Protein AF-A0A8T5SRW4-F1 (afdb_monomer)

pLDDT: mean 83.55, std 12.04, range [39.19, 94.38]

Structure (mmCIF, N/CA/C/O backbone):
data_AF-A0A8T5SRW4-F1
#
_entry.id   AF-A0A8T5SRW4-F1
#
loop_
_atom_site.group_PDB
_atom_site.id
_atom_site.type_symbol
_atom_site.label_atom_id
_atom_site.label_alt_id
_atom_site.label_comp_id
_atom_site.label_asym_id
_atom_site.label_entity_id
_atom_site.label_seq_id
_atom_site.pdbx_PDB_ins_code
_atom_site.Cartn_x
_atom_site.Cartn_y
_atom_site.Cartn_z
_atom_site.occupancy
_atom_site.B_iso_or_equiv
_atom_site.auth_seq_id
_atom_site.auth_comp_id
_atom_site.auth_asym_id
_atom_site.auth_atom_id
_atom_site.pdbx_PDB_model_num
ATOM 1 N N . MET A 1 1 ? -23.350 10.592 10.879 1.00 77.31 1 MET A N 1
ATOM 2 C CA . MET A 1 1 ? -22.456 9.607 11.517 1.00 77.31 1 MET A CA 1
ATOM 3 C C . MET A 1 1 ? -21.280 10.375 12.091 1.00 77.31 1 MET A C 1
ATOM 5 O O . MET A 1 1 ? -20.859 11.333 11.452 1.00 77.31 1 MET A O 1
ATOM 9 N N . TYR A 1 2 ? -20.829 10.032 13.298 1.00 82.00 2 TYR A N 1
ATOM 10 C CA . TYR A 1 2 ? -19.764 10.749 14.011 1.00 82.00 2 TYR A CA 1
ATOM 11 C C . TYR A 1 2 ? -18.450 9.986 13.915 1.00 82.00 2 TYR A C 1
ATOM 13 O O . TYR A 1 2 ? -18.404 8.808 14.253 1.00 82.00 2 TYR A O 1
ATOM 21 N N . LYS A 1 3 ? -17.375 10.653 13.503 1.00 83.94 3 LYS A N 1
ATOM 22 C CA . LYS A 1 3 ? -16.052 10.034 13.432 1.00 83.94 3 LYS A CA 1
ATOM 23 C C . LYS A 1 3 ? -15.278 10.251 14.730 1.00 83.94 3 LYS A C 1
ATOM 25 O O . LYS A 1 3 ? -15.201 11.380 15.213 1.00 83.94 3 LYS A O 1
ATOM 30 N N . LEU A 1 4 ? -14.704 9.179 15.275 1.00 85.44 4 LEU A N 1
ATOM 31 C CA . LEU A 1 4 ? -13.852 9.243 16.463 1.00 85.44 4 LEU A CA 1
ATOM 32 C C . LEU A 1 4 ? -12.466 9.809 16.124 1.00 85.44 4 LEU A C 1
ATOM 34 O O . LEU A 1 4 ? -1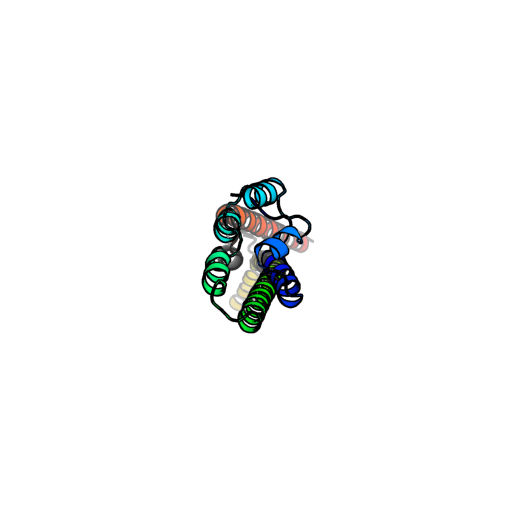1.971 9.673 15.005 1.00 85.44 4 LEU A O 1
ATOM 38 N N . SER A 1 5 ? -11.835 10.450 17.109 1.00 86.12 5 SER A N 1
ATOM 39 C CA . SER A 1 5 ? -10.465 10.974 17.003 1.00 86.12 5 SER A CA 1
ATOM 40 C C . SER A 1 5 ? -9.389 9.893 17.167 1.00 86.12 5 SER A C 1
ATOM 42 O O . SER A 1 5 ? -8.223 10.131 16.852 1.00 86.12 5 SER A O 1
ATOM 44 N N . PHE A 1 6 ? -9.781 8.712 17.639 1.00 86.88 6 PHE A N 1
ATOM 45 C CA . PHE A 1 6 ? -8.940 7.546 17.883 1.00 86.88 6 PHE A CA 1
ATOM 46 C C . PHE A 1 6 ? -9.470 6.327 17.117 1.00 86.88 6 PHE A C 1
ATOM 48 O O . PHE A 1 6 ? -10.588 6.335 16.606 1.00 86.88 6 PHE A O 1
ATOM 55 N N . SER A 1 7 ? -8.645 5.285 17.016 1.00 90.12 7 SER A N 1
ATOM 56 C CA . SER A 1 7 ? -8.955 4.071 16.258 1.00 90.12 7 SER A CA 1
ATOM 57 C C . SER A 1 7 ? -9.946 3.151 16.974 1.00 90.12 7 SER A C 1
ATOM 59 O O . SER A 1 7 ? -10.028 3.099 18.205 1.00 90.12 7 SER A O 1
ATOM 61 N N . ASP A 1 8 ? -10.623 2.319 16.187 1.00 91.19 8 ASP A N 1
ATOM 62 C CA . ASP A 1 8 ? -11.563 1.307 16.670 1.00 91.19 8 ASP A CA 1
ATOM 63 C C . ASP A 1 8 ? -10.927 0.326 17.678 1.00 91.19 8 ASP A C 1
ATOM 65 O O . ASP A 1 8 ? -11.584 -0.128 18.617 1.00 91.19 8 ASP A O 1
ATOM 69 N N . HIS A 1 9 ? -9.636 -0.001 17.533 1.00 92.69 9 HIS A N 1
ATOM 70 C CA . HIS A 1 9 ? -8.958 -0.887 18.485 1.00 92.69 9 HIS A CA 1
ATOM 71 C C . HIS A 1 9 ? -8.738 -0.230 19.857 1.00 92.69 9 HIS A C 1
ATOM 73 O O . HIS A 1 9 ? -8.814 -0.938 20.867 1.00 92.69 9 HIS A O 1
ATOM 79 N N . ILE A 1 10 ? -8.504 1.092 19.902 1.00 91.94 10 ILE A N 1
ATOM 80 C CA . ILE A 1 10 ? -8.392 1.871 21.146 1.00 91.94 10 ILE A CA 1
ATOM 81 C C . ILE A 1 10 ? -9.759 1.917 21.826 1.00 91.94 10 ILE A C 1
ATOM 83 O O . ILE A 1 10 ? -9.846 1.601 23.009 1.00 91.94 10 ILE A O 1
ATOM 87 N N . LEU A 1 11 ? -10.829 2.184 21.064 1.00 92.62 11 LEU A N 1
ATOM 88 C CA . LEU A 1 11 ? -12.206 2.166 21.571 1.00 92.62 11 LEU A CA 1
ATOM 89 C C . LEU A 1 11 ? -12.511 0.866 22.329 1.00 92.62 11 LEU A C 1
ATOM 91 O O . LEU A 1 11 ? -12.938 0.885 23.481 1.00 92.62 11 LEU A O 1
ATOM 95 N N . LEU A 1 12 ? -12.265 -0.276 21.683 1.00 93.38 12 LEU A N 1
ATOM 96 C CA . LEU A 1 12 ? -12.522 -1.592 22.265 1.00 93.38 12 LEU A CA 1
ATOM 97 C C . LEU A 1 12 ? -11.660 -1.876 23.497 1.00 93.38 12 LEU A C 1
ATOM 99 O O . LEU A 1 12 ? -12.122 -2.534 24.430 1.00 93.38 12 LEU A O 1
ATOM 103 N N . GLN A 1 13 ? -10.408 -1.418 23.492 1.00 93.94 13 GLN A N 1
ATOM 104 C CA . GLN A 1 13 ? -9.475 -1.662 24.584 1.00 93.94 13 GLN A CA 1
ATOM 105 C C . GLN A 1 13 ? -9.815 -0.832 25.826 1.00 93.94 13 GLN A C 1
ATOM 107 O O . GLN A 1 13 ? -9.807 -1.385 26.927 1.00 93.94 13 GLN A O 1
ATOM 112 N N . GLU A 1 14 ? -10.178 0.438 25.644 1.00 93.25 14 GLU A N 1
ATOM 113 C CA . GLU A 1 14 ? -10.646 1.309 26.724 1.00 93.25 14 GLU A CA 1
ATOM 114 C C . GLU A 1 14 ? -11.943 0.768 27.331 1.00 93.25 14 GLU A C 1
ATOM 116 O O . GLU A 1 14 ? -12.012 0.549 28.539 1.00 93.25 14 GLU A O 1
ATOM 121 N N . ILE A 1 15 ? -12.937 0.415 26.506 1.00 92.69 15 ILE A N 1
ATOM 122 C CA . ILE A 1 15 ? -14.191 -0.170 27.010 1.00 92.69 15 ILE A CA 1
ATOM 123 C C . ILE A 1 15 ? -13.917 -1.460 27.793 1.00 92.69 15 ILE A C 1
ATOM 125 O O . ILE A 1 15 ? -14.428 -1.635 28.899 1.00 92.69 15 ILE A O 1
ATOM 129 N N . ALA A 1 16 ? -13.071 -2.351 27.265 1.00 92.31 16 ALA A N 1
ATOM 130 C CA . ALA A 1 16 ? -12.710 -3.585 27.959 1.00 92.31 16 ALA A CA 1
ATOM 131 C C . ALA A 1 16 ? -12.038 -3.320 29.314 1.00 92.31 16 ALA A C 1
ATOM 133 O O . ALA A 1 16 ? -12.322 -4.020 30.284 1.00 92.31 16 ALA A O 1
ATOM 134 N N . GLN A 1 17 ? -11.157 -2.319 29.394 1.00 94.12 17 GLN A N 1
ATOM 135 C CA . GLN A 1 17 ? -10.460 -1.958 30.626 1.00 94.12 17 GLN A CA 1
ATOM 136 C C . GLN A 1 17 ? -11.416 -1.421 31.696 1.00 94.12 17 GLN A C 1
ATOM 138 O O . GLN A 1 17 ? -11.231 -1.711 32.876 1.00 94.12 17 GLN A O 1
ATOM 143 N N . GLN A 1 18 ? -12.428 -0.648 31.313 1.00 93.06 18 GLN A N 1
ATOM 144 C CA . GLN A 1 18 ? -13.386 -0.080 32.265 1.00 93.06 18 GLN A CA 1
ATOM 145 C C . GLN A 1 18 ? -14.392 -1.129 32.744 1.00 93.06 18 GLN A C 1
ATOM 147 O O . GLN A 1 18 ? -14.663 -1.228 33.941 1.00 93.06 18 GLN A O 1
ATOM 152 N N . ILE A 1 19 ? -14.849 -2.005 31.845 1.00 91.19 19 ILE A N 1
ATOM 153 C CA . ILE A 1 19 ? -15.687 -3.152 32.217 1.00 91.19 19 ILE A CA 1
ATOM 154 C C . ILE A 1 19 ? -14.937 -4.095 33.172 1.00 91.19 19 ILE A C 1
ATOM 156 O O . ILE A 1 19 ? -15.512 -4.575 34.147 1.00 91.19 19 ILE A O 1
ATOM 160 N N . GLU A 1 20 ? -13.634 -4.315 32.965 1.00 90.62 20 GLU A N 1
ATOM 161 C CA . GLU A 1 20 ? -12.798 -5.112 33.879 1.00 90.62 20 GLU A CA 1
ATOM 162 C C . GLU A 1 20 ? -12.685 -4.485 35.282 1.00 90.62 20 GLU A C 1
ATOM 164 O O . GLU A 1 20 ? -12.591 -5.210 36.272 1.00 90.62 20 GLU A O 1
ATOM 169 N N . LYS A 1 21 ? -12.766 -3.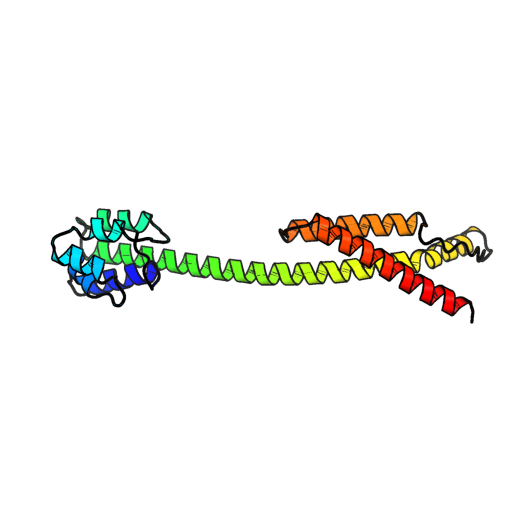151 35.396 1.00 91.19 21 LYS A N 1
ATOM 170 C CA . LYS A 1 21 ? -12.840 -2.437 36.687 1.00 91.19 21 LYS A CA 1
ATOM 171 C C . LYS A 1 21 ? -14.226 -2.503 37.344 1.00 91.19 21 LYS A C 1
ATOM 173 O O . LYS A 1 21 ? -14.393 -1.990 38.449 1.00 91.19 21 LYS A O 1
ATOM 178 N N . GLY A 1 22 ? -15.203 -3.135 36.695 1.00 86.56 22 GLY A N 1
ATOM 179 C CA . GLY A 1 22 ? -16.570 -3.282 37.192 1.00 86.56 22 GLY A CA 1
ATOM 180 C C . GLY A 1 22 ? -17.531 -2.188 36.730 1.00 86.56 22 GLY A C 1
ATOM 181 O O . GLY A 1 22 ? -18.606 -2.047 37.312 1.00 86.56 22 GLY A O 1
ATOM 182 N N . GLU A 1 23 ? -17.170 -1.403 35.713 1.00 88.56 23 GLU A N 1
ATOM 183 C CA . GLU A 1 23 ? -18.095 -0.447 35.106 1.00 88.56 23 GLU A CA 1
ATOM 184 C C . GLU A 1 23 ? -19.060 -1.133 34.128 1.00 88.56 23 GLU A C 1
ATOM 186 O O . GLU A 1 23 ? -18.738 -2.147 33.509 1.00 88.56 23 GLU A O 1
ATOM 191 N N . ASN A 1 24 ? -20.265 -0.576 33.980 1.00 86.62 24 ASN A N 1
ATOM 192 C CA . ASN A 1 24 ? -21.167 -0.967 32.899 1.00 86.62 24 ASN A CA 1
ATOM 193 C C . ASN A 1 24 ? -20.757 -0.278 31.585 1.00 86.62 24 ASN A C 1
ATOM 195 O O . ASN A 1 24 ? -19.897 0.604 31.571 1.00 86.62 24 ASN A O 1
ATOM 199 N N . LEU A 1 25 ? -21.369 -0.689 30.472 1.00 86.38 25 LEU A N 1
ATOM 200 C CA . LEU A 1 25 ? -21.020 -0.181 29.145 1.00 86.38 25 LEU A CA 1
ATOM 201 C C . LEU A 1 25 ? -21.217 1.339 29.036 1.00 86.38 25 LEU A C 1
ATOM 203 O O . LEU A 1 25 ? -20.373 2.010 28.447 1.00 86.38 25 LEU A O 1
ATOM 207 N N . GLU A 1 26 ? -22.278 1.894 29.630 1.00 87.88 26 GLU A N 1
ATOM 208 C CA . GLU A 1 26 ? -22.515 3.338 29.599 1.00 87.88 26 GLU A CA 1
ATOM 209 C C . GLU A 1 26 ? -21.394 4.102 30.312 1.00 87.88 26 GLU A C 1
ATOM 211 O O . GLU A 1 26 ? -20.829 5.037 29.741 1.00 87.88 26 GLU A O 1
ATOM 216 N N . ARG A 1 27 ? -21.024 3.700 31.539 1.00 87.56 27 ARG A N 1
ATOM 217 C CA . ARG A 1 27 ? -19.917 4.344 32.271 1.00 87.56 27 ARG A CA 1
ATOM 218 C C . ARG A 1 27 ? -18.590 4.178 31.551 1.00 87.56 27 ARG A C 1
ATOM 220 O O . ARG A 1 27 ? -17.842 5.149 31.457 1.00 87.56 27 ARG A O 1
ATOM 227 N N . ALA A 1 28 ? -18.354 2.991 30.996 1.00 90.38 28 ALA A N 1
ATOM 228 C CA . ALA A 1 28 ? -17.161 2.718 30.223 1.00 90.38 28 ALA A CA 1
ATOM 229 C C . ALA A 1 28 ? -17.037 3.725 29.076 1.00 90.38 28 ALA A C 1
ATOM 231 O O . ALA A 1 28 ? -16.003 4.371 28.978 1.00 90.38 28 ALA A O 1
ATOM 232 N N . ILE A 1 29 ? -18.100 3.950 28.292 1.00 89.81 29 ILE A N 1
ATOM 233 C CA . ILE A 1 29 ? -18.116 4.943 27.203 1.00 89.81 29 ILE A CA 1
ATOM 234 C C . ILE A 1 29 ? -17.919 6.374 27.731 1.00 89.81 29 ILE A C 1
ATOM 236 O O . ILE A 1 29 ? -17.131 7.121 27.155 1.00 89.81 29 ILE A O 1
ATOM 240 N N . PHE A 1 30 ? -18.571 6.757 28.839 1.00 89.06 30 PHE A N 1
ATOM 241 C CA . PHE A 1 30 ? -18.388 8.085 29.454 1.00 89.06 30 PHE A CA 1
ATOM 242 C C . PHE A 1 30 ? -16.948 8.375 29.878 1.00 89.06 30 PHE A C 1
ATOM 244 O O . PHE A 1 30 ? -16.542 9.534 29.903 1.00 89.06 30 PHE A O 1
ATOM 251 N N . SER A 1 31 ? -16.198 7.343 30.254 1.00 87.62 31 SER A N 1
ATOM 252 C CA . SER A 1 31 ? -14.827 7.489 30.744 1.00 87.62 31 SER A CA 1
ATOM 253 C C . SER A 1 31 ? -13.775 7.598 29.632 1.00 87.62 31 SER A C 1
ATOM 255 O O . SER A 1 31 ? -12.603 7.821 29.932 1.00 87.62 31 SER A O 1
ATOM 257 N N . ILE A 1 32 ? -14.169 7.445 28.362 1.00 89.94 32 ILE A N 1
ATOM 258 C CA . ILE A 1 32 ? -13.247 7.481 27.222 1.00 89.94 32 ILE A CA 1
ATOM 259 C C . ILE A 1 32 ? -12.957 8.927 26.839 1.00 89.94 32 ILE A C 1
ATOM 261 O O . ILE A 1 32 ? -13.831 9.666 26.378 1.00 89.94 32 ILE A O 1
ATOM 265 N N . GLU A 1 33 ? -11.695 9.321 26.971 1.00 85.31 33 GLU A N 1
ATOM 266 C CA . GLU A 1 33 ? -11.232 10.622 26.507 1.00 85.31 33 GLU A CA 1
ATOM 267 C C . GLU A 1 33 ? -11.362 10.737 24.978 1.00 85.31 33 GLU A C 1
ATOM 269 O O . GLU A 1 33 ? -10.946 9.860 24.223 1.00 85.31 33 GLU A O 1
ATOM 274 N N . GLY A 1 34 ? -11.943 11.843 24.506 1.00 82.12 34 GLY A N 1
ATOM 275 C CA . GLY A 1 34 ? -12.133 12.101 23.075 1.00 82.12 34 GLY A CA 1
ATOM 276 C C . GLY A 1 34 ? -13.414 11.518 22.473 1.00 82.12 34 GLY A C 1
ATOM 277 O O . GLY A 1 34 ? -13.601 11.627 21.258 1.00 82.12 34 GLY A O 1
ATOM 278 N N . PHE A 1 35 ? -14.305 10.931 23.282 1.00 88.69 35 PHE A N 1
ATOM 279 C CA . PHE A 1 35 ? -15.648 10.573 22.823 1.00 88.69 35 PHE A CA 1
ATOM 280 C C . PHE A 1 35 ? -16.486 11.846 22.560 1.00 88.69 35 PHE A C 1
ATOM 282 O O . PHE A 1 35 ? -16.409 12.788 23.352 1.00 88.69 35 PHE A O 1
ATOM 289 N N . PRO A 1 36 ? -17.276 11.930 21.469 1.00 89.88 36 PRO A N 1
ATOM 290 C CA . PRO A 1 36 ? -18.011 13.148 21.129 1.00 89.88 36 PRO A CA 1
ATOM 291 C C . PRO A 1 36 ? -18.995 13.574 22.226 1.00 89.88 36 PRO A C 1
ATOM 293 O O . PRO A 1 36 ? -19.893 12.810 22.582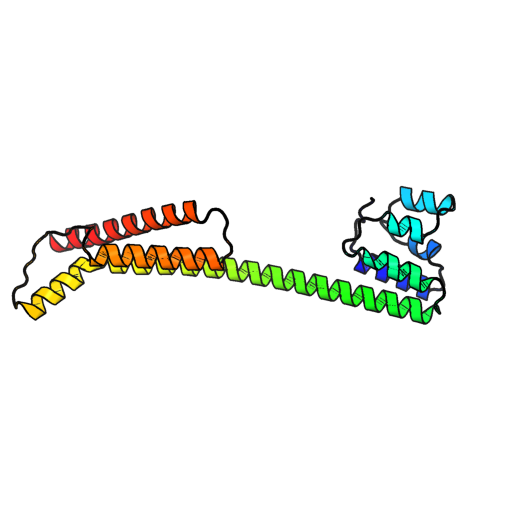 1.00 89.88 36 PRO A O 1
ATOM 296 N N . GLU A 1 37 ? -18.875 14.815 22.709 1.00 88.81 37 GLU A N 1
ATOM 297 C CA . GLU A 1 37 ? -19.727 15.357 23.783 1.00 88.81 37 GLU A CA 1
ATOM 298 C C . GLU A 1 37 ? -21.222 15.258 23.452 1.00 88.81 37 GLU A C 1
ATOM 300 O O . GLU A 1 37 ? -22.031 14.924 24.312 1.00 88.81 37 GLU A O 1
ATOM 305 N N . GLU A 1 38 ? -21.595 15.476 22.188 1.00 89.06 38 GLU A N 1
ATOM 306 C CA . GLU A 1 38 ? -22.982 15.369 21.727 1.00 89.06 38 GLU A CA 1
ATOM 307 C C . GLU A 1 38 ? -23.550 13.951 21.897 1.00 89.06 38 GLU A C 1
ATOM 309 O O . GLU A 1 38 ? -24.706 13.783 22.283 1.00 89.06 38 GLU A O 1
ATOM 314 N N . LEU A 1 39 ? -22.733 12.919 21.671 1.00 89.81 39 LEU A N 1
ATOM 315 C CA . LEU A 1 39 ? -23.144 11.531 21.876 1.00 89.81 39 LEU A CA 1
ATOM 316 C C . LEU A 1 39 ? -23.221 11.180 23.362 1.00 89.81 39 LEU A C 1
ATOM 318 O O . LEU A 1 39 ? -24.160 10.509 23.781 1.00 89.81 39 LEU A O 1
ATOM 322 N N . LEU A 1 40 ? -22.289 11.687 24.172 1.00 90.25 40 LEU A N 1
ATOM 323 C CA . LEU A 1 40 ? -22.356 11.538 25.626 1.00 90.25 40 LEU A CA 1
ATOM 324 C C . LEU A 1 40 ? -23.638 12.168 26.189 1.00 90.25 40 LEU A C 1
ATOM 326 O O . LEU A 1 40 ? -24.314 11.544 27.004 1.00 90.25 40 LEU A O 1
ATOM 330 N N . LEU A 1 41 ? -24.017 13.360 25.716 1.0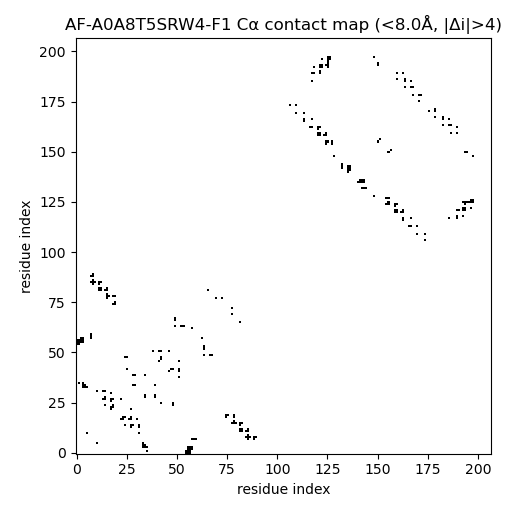0 91.25 41 LEU A N 1
ATOM 331 C CA . LEU A 1 41 ? -25.263 14.033 26.098 1.00 91.25 41 LEU A CA 1
ATOM 332 C C . LEU A 1 41 ? -26.500 13.206 25.732 1.00 91.25 41 LEU A C 1
ATOM 334 O O . LEU A 1 41 ? -27.400 13.063 26.555 1.00 91.25 41 LEU A O 1
ATOM 338 N N . ARG A 1 42 ? -26.543 12.610 24.535 1.00 90.88 42 ARG A N 1
ATOM 339 C CA . ARG A 1 42 ? -27.638 11.708 24.133 1.00 90.88 42 ARG A CA 1
ATOM 340 C C . ARG A 1 42 ? -27.762 10.502 25.069 1.00 90.88 42 ARG A C 1
ATOM 342 O O . ARG A 1 42 ? -28.873 10.153 25.460 1.00 90.88 42 ARG A O 1
ATOM 349 N N . MET A 1 43 ? -26.635 9.950 25.521 1.00 90.00 43 MET A N 1
ATOM 350 C CA . MET A 1 43 ? -26.615 8.869 26.514 1.00 90.00 43 MET A CA 1
ATOM 351 C C . MET A 1 43 ? -27.166 9.330 27.870 1.00 90.00 43 MET A C 1
ATOM 353 O O . MET A 1 43 ? -27.924 8.606 28.508 1.00 90.00 43 MET A O 1
ATOM 357 N N . GLN A 1 44 ? -26.848 10.560 28.301 1.00 88.69 44 GLN A N 1
ATOM 358 C CA . GLN A 1 44 ? -27.412 11.149 29.529 1.00 88.69 44 GLN A CA 1
ATOM 359 C C . GLN A 1 44 ? -28.925 11.372 29.435 1.00 88.69 44 GLN A C 1
ATOM 361 O O . GLN A 1 44 ? -29.620 11.296 30.447 1.00 88.69 44 GLN A O 1
ATOM 366 N N . LEU A 1 45 ? -29.434 11.644 28.231 1.00 91.25 45 LEU A N 1
ATOM 367 C CA . LEU A 1 45 ? -30.862 11.812 27.957 1.00 91.25 45 LEU A CA 1
ATOM 368 C C . LEU A 1 45 ? -31.623 10.477 27.856 1.00 91.25 45 LEU A C 1
ATOM 370 O O . LEU A 1 45 ? -32.843 10.496 27.701 1.00 91.25 45 LEU A O 1
ATOM 374 N N . GLY A 1 46 ? -30.932 9.341 27.996 1.00 87.31 46 GLY A N 1
ATOM 375 C CA . GLY A 1 46 ? -31.532 8.009 28.072 1.00 87.31 46 GLY A CA 1
ATOM 376 C C . GLY A 1 46 ? -31.510 7.213 26.769 1.00 87.31 46 GLY A C 1
ATOM 377 O O . GLY A 1 46 ? -32.188 6.193 26.691 1.00 87.31 46 GLY A O 1
ATOM 378 N N . GLU A 1 47 ? -30.760 7.654 25.756 1.00 88.69 47 GLU A N 1
ATOM 379 C CA . GLU A 1 47 ? -30.528 6.845 24.556 1.00 88.69 47 GLU A CA 1
ATOM 380 C C . GLU A 1 47 ? -29.625 5.640 24.872 1.00 88.69 47 GLU A C 1
ATOM 382 O O . GLU A 1 47 ? -28.665 5.756 25.641 1.00 88.69 47 GLU A O 1
ATOM 387 N N . GLU A 1 48 ? -29.924 4.477 24.286 1.00 87.00 48 GLU A N 1
ATOM 388 C CA . GLU A 1 48 ? -29.182 3.246 24.565 1.00 87.00 48 GLU A CA 1
ATOM 389 C C . GLU A 1 48 ? -27.742 3.310 24.026 1.00 87.00 48 GLU A C 1
ATOM 391 O O . GLU A 1 48 ? -27.482 3.768 22.911 1.00 87.00 48 GLU A O 1
ATOM 396 N N . ALA A 1 49 ? -26.782 2.764 24.783 1.00 86.50 49 ALA A N 1
ATOM 397 C CA . ALA A 1 49 ? -25.369 2.752 24.390 1.00 86.50 49 ALA A CA 1
ATOM 398 C C . ALA A 1 49 ? -25.127 2.103 23.014 1.00 86.50 49 ALA A C 1
ATOM 400 O O . ALA A 1 49 ? -24.262 2.544 22.260 1.00 86.50 49 ALA A O 1
ATOM 401 N N . ILE A 1 50 ? -25.899 1.068 22.663 1.00 86.81 50 ILE A N 1
ATOM 402 C CA . ILE A 1 50 ? -25.788 0.383 21.368 1.00 86.81 50 ILE A CA 1
ATOM 403 C C . ILE A 1 50 ? -26.232 1.304 20.222 1.00 86.81 50 ILE A C 1
ATOM 405 O O . ILE A 1 50 ? -25.561 1.351 19.189 1.00 86.81 50 ILE A O 1
ATOM 409 N N . GLU A 1 51 ? -27.312 2.070 20.403 1.00 87.56 51 GLU A N 1
ATOM 410 C CA . GLU A 1 51 ? -27.784 3.045 19.412 1.00 87.56 51 GLU A CA 1
ATOM 411 C C . GLU A 1 51 ? -26.741 4.148 19.200 1.00 87.56 51 GLU A C 1
ATOM 413 O O . GLU A 1 51 ? -26.400 4.481 18.060 1.00 87.56 51 GLU A O 1
ATOM 418 N N . ILE A 1 52 ? -26.117 4.617 20.281 1.00 89.06 52 ILE A N 1
ATOM 419 C CA . ILE A 1 52 ? -25.029 5.597 20.216 1.00 89.06 52 ILE A CA 1
ATOM 420 C C . ILE A 1 52 ? -23.828 5.048 19.453 1.00 89.06 52 ILE A C 1
ATOM 422 O O . ILE A 1 52 ? -23.337 5.705 18.531 1.00 89.06 52 ILE A O 1
ATOM 426 N N . LEU A 1 53 ? -23.382 3.832 19.774 1.00 87.31 53 LEU A N 1
ATOM 427 C CA . LEU A 1 53 ? -22.272 3.179 19.079 1.00 87.31 53 LEU A CA 1
ATOM 428 C C . LEU A 1 53 ? -22.586 2.941 17.594 1.00 87.31 53 LEU A C 1
ATOM 430 O O . LEU A 1 53 ? -21.687 3.028 16.761 1.00 87.31 53 LEU A O 1
ATOM 434 N N . SER A 1 54 ? -23.853 2.703 17.240 1.00 86.62 54 SER A N 1
ATOM 435 C CA . SER A 1 54 ? -24.290 2.554 15.843 1.00 86.62 54 SER A CA 1
ATOM 436 C C . SER A 1 54 ? -24.241 3.858 15.037 1.00 86.62 54 SER A C 1
ATOM 438 O O . SER A 1 54 ? -24.143 3.832 13.811 1.00 86.62 54 SER A O 1
ATOM 440 N N . SER A 1 55 ? -24.266 5.009 15.716 1.00 88.88 55 SER A N 1
ATOM 441 C CA . SER A 1 55 ? -24.169 6.328 15.083 1.00 88.88 55 SER A CA 1
ATOM 442 C C . SER A 1 55 ? -22.729 6.740 14.733 1.00 88.88 55 SER A C 1
ATOM 444 O O . SER A 1 55 ? -22.527 7.743 14.031 1.00 88.88 55 SER A O 1
ATOM 446 N N . LEU A 1 56 ? -21.737 5.970 15.196 1.00 88.75 56 LEU A N 1
ATOM 447 C CA . LEU A 1 56 ? -20.319 6.185 14.926 1.00 88.75 56 LEU A CA 1
ATOM 448 C C . LEU A 1 56 ? -19.930 5.723 13.515 1.00 88.75 56 LEU A C 1
ATOM 450 O O . LEU A 1 56 ? -20.388 4.702 13.005 1.00 88.75 56 LEU A O 1
ATOM 454 N N . GLU A 1 57 ? -19.036 6.476 12.887 1.00 88.94 57 GLU A N 1
ATOM 455 C CA . GLU A 1 57 ? -18.342 6.088 11.662 1.00 88.94 57 GLU A CA 1
ATOM 456 C C . GLU A 1 57 ? -17.108 5.259 12.038 1.00 88.94 57 GLU A C 1
ATOM 458 O O . GLU A 1 57 ? -16.020 5.800 12.228 1.00 88.94 57 GLU A O 1
ATOM 463 N N . LEU A 1 58 ? -17.316 3.950 12.202 1.00 87.56 58 LEU A N 1
ATOM 464 C CA . LEU A 1 58 ? -16.268 2.973 12.509 1.00 87.56 58 LEU A CA 1
ATOM 465 C C . LEU A 1 58 ? -15.658 2.410 11.221 1.00 87.56 58 LEU A C 1
ATOM 467 O O . LEU A 1 58 ? -16.385 2.073 10.279 1.00 87.56 58 LEU A O 1
ATOM 471 N N . ASP A 1 59 ? -14.339 2.223 11.211 1.00 87.25 59 ASP A N 1
ATOM 472 C CA . ASP A 1 59 ? -13.633 1.552 10.112 1.00 87.25 59 ASP A CA 1
ATOM 473 C C . ASP A 1 59 ? -14.021 0.060 10.027 1.00 87.25 59 ASP A C 1
ATOM 475 O O . ASP A 1 59 ? -13.979 -0.556 8.955 1.00 87.25 59 ASP A O 1
ATOM 479 N N . TYR A 1 60 ? -14.475 -0.513 11.148 1.00 88.56 60 TYR A N 1
ATOM 480 C CA . TYR A 1 60 ? -14.997 -1.872 11.259 1.00 88.56 60 TYR A CA 1
ATOM 481 C C . TYR A 1 60 ? -16.447 -1.879 11.785 1.00 88.56 60 TYR A C 1
ATOM 483 O O . TYR A 1 60 ? -16.688 -2.178 12.957 1.00 88.56 60 TYR A O 1
ATOM 491 N N . PRO A 1 61 ? -17.460 -1.657 10.920 1.00 82.62 61 PRO A N 1
ATOM 492 C CA . PRO A 1 61 ? -18.863 -1.517 11.336 1.00 82.62 61 PRO A CA 1
ATOM 493 C C . PRO A 1 61 ? -19.423 -2.716 12.112 1.00 82.62 61 PRO A C 1
ATOM 495 O O . PRO A 1 61 ? -20.312 -2.566 12.947 1.00 82.62 61 PRO A O 1
ATOM 498 N N . THR A 1 62 ? -18.880 -3.916 11.879 1.00 84.69 62 THR A N 1
ATOM 499 C CA . THR A 1 62 ? -19.266 -5.158 12.571 1.00 84.69 62 THR A CA 1
ATOM 500 C C . THR A 1 62 ? -18.969 -5.153 14.071 1.00 84.69 62 THR A C 1
ATOM 502 O O . THR A 1 62 ? -19.478 -6.017 14.779 1.00 84.69 62 THR A O 1
ATOM 505 N N . ILE A 1 63 ? -18.181 -4.196 14.570 1.00 88.31 63 ILE A N 1
ATOM 506 C CA . ILE A 1 63 ? -17.963 -3.984 16.007 1.00 88.31 63 ILE A CA 1
ATOM 507 C C . ILE A 1 63 ? -19.284 -3.700 16.738 1.00 88.31 63 ILE A C 1
ATOM 509 O O . ILE A 1 63 ? -19.469 -4.142 17.866 1.00 88.31 63 ILE A O 1
ATOM 513 N N . THR A 1 64 ? -20.245 -3.035 16.100 1.00 83.81 64 THR A N 1
ATOM 514 C CA . THR A 1 64 ? -21.568 -2.790 16.705 1.00 83.81 64 THR A CA 1
ATOM 515 C C . THR A 1 64 ? -22.284 -4.094 17.088 1.00 83.81 64 THR A C 1
ATOM 517 O O . THR A 1 64 ? -22.858 -4.197 18.172 1.00 83.81 64 THR A O 1
ATOM 520 N N . ASN A 1 65 ? -22.148 -5.143 16.268 1.00 83.81 65 ASN A N 1
ATOM 521 C CA . ASN A 1 65 ? -22.691 -6.474 16.560 1.00 83.81 65 ASN A CA 1
ATOM 522 C C . ASN A 1 65 ? -21.993 -7.144 17.749 1.00 83.81 65 ASN A C 1
ATOM 524 O O . ASN A 1 65 ? -22.620 -7.918 18.474 1.00 83.81 65 ASN A O 1
ATOM 528 N N . LEU A 1 66 ? -20.703 -6.857 17.957 1.00 86.50 66 LEU A N 1
ATOM 529 C CA . LEU A 1 66 ? -19.967 -7.345 19.120 1.00 86.50 66 LEU A CA 1
ATOM 530 C C . LEU A 1 66 ? -20.625 -6.823 20.398 1.00 86.50 66 LEU A C 1
ATOM 532 O O . LEU A 1 66 ? -20.967 -7.631 21.257 1.00 86.50 66 LEU A O 1
ATOM 536 N N . PHE A 1 67 ? -20.897 -5.517 20.464 1.00 83.88 67 PHE A N 1
ATOM 537 C CA . PHE A 1 67 ? -21.555 -4.888 21.611 1.00 83.88 67 PHE A CA 1
ATOM 538 C C . PHE A 1 67 ? -22.976 -5.413 21.850 1.00 83.88 67 PHE A C 1
ATOM 540 O O . PHE A 1 67 ? -23.336 -5.727 22.986 1.00 83.88 67 PHE A O 1
ATOM 547 N N . ALA A 1 68 ? -23.756 -5.610 20.783 1.00 80.06 68 ALA A N 1
ATOM 548 C CA . ALA A 1 68 ? -25.081 -6.220 20.888 1.00 80.06 68 ALA A CA 1
ATOM 549 C C . ALA A 1 68 ? -25.020 -7.652 21.456 1.00 80.06 68 ALA A C 1
ATOM 551 O O . ALA A 1 68 ? -25.828 -8.029 22.302 1.00 80.06 68 ALA A O 1
ATOM 552 N N . SER A 1 69 ? -24.024 -8.445 21.047 1.00 77.62 69 SER A N 1
ATOM 553 C CA . SER A 1 69 ? -23.847 -9.825 21.524 1.00 77.62 69 SER A CA 1
ATOM 554 C C . SER A 1 69 ? -23.332 -9.937 22.966 1.00 77.62 69 SER A C 1
ATOM 556 O O . SER A 1 69 ? -23.413 -11.010 23.564 1.00 77.62 69 SER A O 1
ATOM 558 N N . THR A 1 70 ? -22.783 -8.853 23.522 1.00 75.94 70 THR A N 1
ATOM 559 C CA . THR A 1 70 ? -22.209 -8.823 24.875 1.00 75.94 70 THR A CA 1
ATOM 560 C C . THR A 1 70 ? -23.206 -8.429 25.962 1.00 75.94 70 THR A C 1
ATOM 562 O O . THR A 1 70 ? -22.906 -8.622 27.134 1.00 75.94 70 THR A O 1
ATOM 565 N N . ALA A 1 71 ? -24.402 -7.949 25.604 1.00 69.31 71 ALA A N 1
ATOM 566 C CA . ALA A 1 71 ? -25.401 -7.457 26.559 1.00 69.31 71 ALA A CA 1
ATOM 567 C C . ALA A 1 71 ? -25.907 -8.515 27.567 1.00 69.31 71 ALA A C 1
ATOM 569 O O . ALA A 1 71 ? -26.396 -8.157 28.634 1.00 69.31 71 ALA A O 1
ATOM 570 N N . GLN A 1 72 ? -25.795 -9.809 27.243 1.00 72.38 72 GLN A N 1
ATOM 571 C CA . GLN A 1 72 ? -26.240 -10.928 28.094 1.00 72.38 72 GLN A CA 1
ATOM 572 C C . GLN A 1 72 ? -25.110 -11.899 28.475 1.00 72.38 72 GLN A C 1
ATOM 574 O O . GLN A 1 72 ? -25.378 -12.973 29.008 1.00 72.38 72 GLN A O 1
ATOM 579 N N . ALA A 1 73 ? -23.857 -11.565 28.159 1.00 78.50 73 ALA A N 1
ATOM 580 C CA . ALA A 1 73 ? -22.713 -12.431 28.429 1.00 78.50 73 ALA A CA 1
ATOM 581 C C . ALA A 1 73 ? -22.062 -12.094 29.779 1.00 78.50 73 ALA A C 1
ATOM 583 O O . ALA A 1 73 ? -22.142 -10.960 30.252 1.00 78.50 73 ALA A O 1
ATOM 584 N N . ASP A 1 74 ? -21.374 -13.071 30.372 1.00 85.50 74 ASP A N 1
ATOM 585 C CA . ASP A 1 74 ? -20.600 -12.855 31.593 1.00 85.50 74 ASP A CA 1
ATOM 586 C C . ASP A 1 74 ? -19.521 -11.788 31.373 1.00 85.50 74 ASP A C 1
ATOM 588 O O . ASP A 1 74 ? -18.854 -11.760 30.337 1.00 85.50 74 ASP A O 1
ATOM 592 N N . THR A 1 75 ? -19.285 -10.936 32.375 1.00 84.81 75 THR A N 1
ATOM 593 C CA . THR A 1 75 ? -18.323 -9.820 32.299 1.00 84.81 75 THR A CA 1
ATOM 594 C C . THR A 1 75 ? -16.945 -10.269 31.808 1.00 84.81 75 THR A C 1
ATOM 596 O O . THR A 1 75 ? -16.311 -9.589 31.003 1.00 84.81 75 THR A O 1
ATOM 599 N N . LYS A 1 76 ? -16.489 -11.443 32.259 1.00 88.44 76 LYS A N 1
ATOM 600 C CA . LYS A 1 76 ? -15.206 -12.020 31.848 1.00 88.44 76 LYS A CA 1
ATOM 601 C C . LYS A 1 76 ? -15.174 -12.333 30.347 1.00 88.44 76 LYS A C 1
ATOM 603 O O . LYS A 1 76 ? -14.206 -11.977 29.678 1.00 88.44 76 LYS A O 1
ATOM 608 N N . ASP A 1 77 ? -16.242 -12.927 29.825 1.00 88.56 77 ASP A N 1
ATOM 609 C CA . ASP A 1 77 ? -16.378 -13.267 28.408 1.00 88.56 77 ASP A CA 1
ATOM 610 C C . ASP A 1 77 ? -16.480 -12.005 27.545 1.00 88.56 77 ASP A C 1
ATOM 612 O O . ASP A 1 77 ? -15.893 -11.940 26.463 1.00 88.56 77 ASP A O 1
ATOM 616 N N . VAL A 1 78 ? -17.187 -10.975 28.025 1.00 88.19 78 VAL A N 1
ATOM 617 C CA . VAL A 1 78 ? -17.273 -9.666 27.358 1.00 88.19 78 VAL A CA 1
ATOM 618 C C . VAL A 1 78 ? -15.884 -9.048 27.209 1.00 88.19 78 VAL A C 1
ATOM 620 O O . VAL A 1 78 ? -15.477 -8.710 26.095 1.00 88.19 78 VAL A O 1
ATOM 623 N N . VAL A 1 79 ? -15.125 -8.956 28.304 1.00 90.75 79 VAL A N 1
ATOM 624 C CA . VAL A 1 79 ? -13.763 -8.397 28.300 1.00 90.75 79 VAL A CA 1
ATOM 625 C C . VAL A 1 79 ? -12.843 -9.195 27.374 1.00 90.75 79 VAL A C 1
ATOM 627 O O . VAL A 1 79 ? -12.099 -8.605 26.588 1.00 90.75 79 VAL A O 1
ATOM 630 N N . GLU A 1 80 ? -12.908 -10.528 27.414 1.00 92.19 80 GLU A N 1
ATOM 631 C CA . GLU A 1 80 ? -12.094 -11.390 26.554 1.00 92.19 80 GLU A CA 1
ATOM 632 C C . GLU A 1 80 ? -12.412 -11.188 25.066 1.00 92.19 80 GLU A C 1
ATOM 634 O O . GLU A 1 80 ? -11.495 -11.056 24.247 1.00 92.19 80 GLU A O 1
ATOM 639 N N . ARG A 1 81 ? -13.696 -11.097 24.704 1.00 90.75 81 ARG A N 1
ATOM 640 C CA . ARG A 1 81 ? -14.133 -10.856 23.321 1.00 90.75 81 ARG A CA 1
ATOM 641 C C . ARG A 1 81 ? -13.725 -9.472 22.815 1.00 90.75 81 ARG A C 1
ATOM 643 O O . ARG A 1 81 ? -13.240 -9.366 21.685 1.00 90.75 81 ARG A O 1
ATOM 650 N N . LEU A 1 82 ? -13.873 -8.429 23.635 1.00 92.00 82 LEU A N 1
ATOM 651 C CA . LEU A 1 82 ? -13.455 -7.064 23.292 1.00 92.00 82 LEU A CA 1
ATOM 652 C C . LEU A 1 82 ? -11.936 -6.987 23.085 1.00 92.00 82 LEU A C 1
ATOM 654 O O . LEU A 1 82 ? -11.483 -6.491 22.053 1.00 92.00 82 LEU A O 1
ATOM 658 N N . ARG A 1 83 ? -11.142 -7.560 24.002 1.00 93.62 83 ARG A N 1
ATOM 659 C CA . ARG A 1 83 ? -9.673 -7.609 23.885 1.00 93.62 83 ARG A CA 1
ATOM 660 C C . ARG A 1 83 ? -9.206 -8.416 22.682 1.00 93.62 83 ARG A C 1
ATOM 662 O O . ARG A 1 83 ? -8.306 -7.982 21.966 1.00 93.62 83 ARG A O 1
ATOM 669 N N . SER A 1 84 ? -9.818 -9.571 22.439 1.00 92.94 84 SER A N 1
ATOM 670 C CA . SER A 1 84 ? -9.484 -10.412 21.287 1.00 92.94 84 SER A CA 1
ATOM 671 C C . SER A 1 84 ? -9.781 -9.690 19.975 1.00 92.94 84 SER A C 1
ATOM 673 O O . SER A 1 84 ? -8.946 -9.686 19.073 1.00 92.94 84 SER A O 1
ATOM 675 N N . THR A 1 85 ? -10.926 -9.008 19.889 1.00 93.50 85 THR A N 1
ATOM 676 C CA . THR A 1 85 ? -11.296 -8.229 18.701 1.00 93.50 85 THR A CA 1
ATOM 677 C C . THR A 1 85 ? -10.377 -7.024 18.509 1.00 93.50 85 THR A C 1
ATOM 679 O O . THR A 1 85 ? -9.870 -6.826 17.408 1.00 93.50 85 THR A O 1
ATOM 682 N N . SER A 1 86 ? -10.078 -6.274 19.576 1.00 93.69 86 SER A N 1
ATOM 683 C CA . SER A 1 86 ? -9.107 -5.170 19.552 1.00 93.69 86 SER A CA 1
ATOM 684 C C . SER A 1 86 ? -7.741 -5.636 19.035 1.00 93.69 86 SER A C 1
ATOM 686 O O . SER A 1 86 ? -7.188 -5.049 18.104 1.00 93.69 86 SER A O 1
ATOM 688 N N . LYS A 1 87 ? -7.235 -6.766 19.551 1.00 94.38 87 LYS A N 1
ATOM 689 C CA . LYS A 1 87 ? -5.971 -7.363 19.103 1.00 94.38 87 LYS A CA 1
ATOM 690 C C . LYS A 1 87 ? -6.001 -7.725 17.617 1.00 94.38 87 LYS A C 1
ATOM 692 O O . LYS A 1 87 ? -5.032 -7.455 16.913 1.00 94.38 87 LYS A O 1
ATOM 697 N N . LEU A 1 88 ? -7.091 -8.323 17.133 1.00 93.94 88 LEU A N 1
ATOM 698 C CA . LEU A 1 88 ? -7.241 -8.682 15.719 1.00 93.94 88 LEU A CA 1
ATOM 699 C C . LEU A 1 88 ? -7.265 -7.449 14.808 1.00 93.94 88 LEU A C 1
ATOM 701 O O . LEU A 1 88 ? -6.637 -7.472 13.749 1.00 93.94 88 LEU A O 1
ATOM 705 N N . ILE A 1 89 ? -7.955 -6.381 15.216 1.00 93.88 89 ILE A N 1
ATOM 706 C CA . ILE A 1 89 ? -7.986 -5.115 14.472 1.00 93.88 89 ILE A CA 1
ATOM 707 C C . ILE A 1 89 ? -6.588 -4.509 14.412 1.00 93.88 89 ILE A C 1
ATOM 709 O O . ILE A 1 89 ? -6.105 -4.217 13.321 1.00 93.88 89 ILE A O 1
ATOM 713 N N . ARG A 1 90 ? -5.902 -4.409 15.553 1.00 93.56 90 ARG A N 1
ATOM 714 C CA . ARG A 1 90 ? -4.540 -3.878 15.615 1.00 93.56 90 ARG A CA 1
ATOM 715 C C . ARG A 1 90 ? -3.573 -4.667 14.729 1.00 93.56 90 ARG A C 1
ATOM 717 O O . ARG A 1 90 ? -2.873 -4.075 13.917 1.00 93.56 90 ARG A O 1
ATOM 724 N N . MET A 1 91 ? -3.578 -5.999 14.821 1.00 93.62 91 MET A N 1
ATOM 725 C CA . MET A 1 91 ? -2.734 -6.851 13.968 1.00 93.62 91 MET A CA 1
ATOM 726 C C . MET A 1 91 ? -3.036 -6.652 12.478 1.00 93.62 91 MET A C 1
ATOM 728 O O . MET A 1 91 ? -2.137 -6.713 11.641 1.00 93.62 91 MET A O 1
ATOM 732 N N . ARG A 1 92 ? -4.306 -6.429 12.126 1.00 91.38 92 ARG A N 1
ATOM 733 C CA . ARG A 1 92 ? -4.712 -6.155 10.747 1.00 91.38 92 ARG A CA 1
ATOM 734 C C . ARG A 1 92 ? -4.234 -4.785 10.274 1.00 91.38 92 ARG A C 1
ATOM 736 O O . ARG A 1 92 ? -3.783 -4.686 9.137 1.00 91.38 92 ARG A O 1
ATOM 743 N N . GLU A 1 93 ? -4.342 -3.755 11.104 1.00 91.25 93 GLU A N 1
ATOM 744 C CA . GLU A 1 93 ? -3.853 -2.406 10.801 1.00 91.25 93 GLU A CA 1
ATOM 745 C C . GLU A 1 93 ? -2.334 -2.401 10.607 1.00 91.25 93 GLU A C 1
ATOM 747 O O . GLU A 1 93 ? -1.866 -1.935 9.569 1.00 91.25 93 GLU A O 1
ATOM 752 N N . GLU A 1 94 ? -1.588 -3.031 11.520 1.00 92.12 94 GLU A N 1
ATOM 753 C CA . GLU A 1 94 ? -0.134 -3.215 11.416 1.00 92.12 94 GLU A CA 1
ATOM 754 C C . GLU A 1 94 ? 0.232 -3.959 10.116 1.00 92.12 94 GLU A C 1
ATOM 756 O O 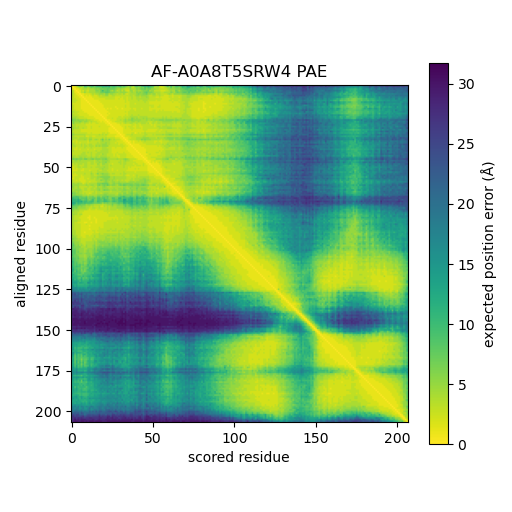. GLU A 1 94 ? 1.060 -3.492 9.333 1.00 92.12 94 GLU A O 1
ATOM 761 N N . ALA A 1 95 ? -0.458 -5.060 9.793 1.00 91.75 95 ALA A N 1
ATOM 762 C CA . ALA A 1 95 ? -0.221 -5.803 8.552 1.00 91.75 95 ALA A CA 1
ATOM 763 C C . ALA A 1 95 ? -0.550 -4.992 7.282 1.00 91.75 95 ALA A C 1
ATOM 765 O O . ALA A 1 95 ? 0.096 -5.154 6.240 1.00 91.75 95 ALA A O 1
ATOM 766 N N . LEU A 1 96 ? -1.569 -4.128 7.327 1.00 90.62 96 LEU A N 1
ATOM 767 C CA . LEU A 1 96 ? -1.905 -3.230 6.221 1.00 90.62 96 LEU A CA 1
ATOM 768 C C . LEU A 1 96 ? -0.851 -2.134 6.048 1.00 90.62 96 LEU A C 1
ATOM 770 O O . LEU A 1 96 ? -0.501 -1.810 4.909 1.00 90.62 96 LEU A O 1
ATOM 774 N N . GLU A 1 97 ? -0.332 -1.588 7.145 1.00 91.94 97 GLU A N 1
ATOM 775 C CA . GLU A 1 97 ? 0.750 -0.608 7.138 1.00 91.94 97 GLU A CA 1
ATOM 776 C C . GLU A 1 97 ? 2.041 -1.212 6.569 1.00 91.94 97 GLU A C 1
ATOM 778 O O . GLU A 1 97 ? 2.576 -0.693 5.583 1.00 91.94 97 GLU A O 1
ATOM 783 N N . GLU A 1 98 ? 2.459 -2.377 7.071 1.00 90.81 98 GLU A N 1
ATOM 784 C CA . GLU A 1 98 ? 3.612 -3.122 6.553 1.00 90.81 98 GLU A CA 1
ATOM 785 C C . GLU A 1 98 ? 3.464 -3.415 5.057 1.00 90.81 98 GLU A C 1
ATOM 787 O O . GLU A 1 98 ? 4.378 -3.180 4.259 1.00 90.81 98 GLU A O 1
ATOM 792 N N . ARG A 1 99 ? 2.281 -3.879 4.633 1.00 90.94 99 ARG A N 1
ATOM 793 C CA . ARG A 1 99 ? 1.992 -4.119 3.215 1.00 90.94 99 ARG A CA 1
ATOM 794 C C . ARG A 1 99 ? 2.127 -2.837 2.397 1.00 90.94 99 ARG A C 1
ATOM 796 O O . ARG A 1 99 ? 2.685 -2.874 1.298 1.00 90.94 99 ARG A O 1
ATOM 803 N N . ASN A 1 100 ? 1.613 -1.713 2.889 1.00 89.38 100 ASN A N 1
ATOM 804 C CA . ASN A 1 100 ? 1.701 -0.431 2.195 1.00 89.38 100 ASN A CA 1
ATOM 805 C C . ASN A 1 100 ? 3.153 0.033 2.049 1.00 89.38 100 ASN A C 1
ATOM 807 O O . ASN A 1 100 ? 3.536 0.516 0.979 1.00 89.38 100 ASN A O 1
ATOM 811 N N . ASP A 1 101 ? 3.981 -0.170 3.065 1.00 91.19 101 ASP A N 1
ATOM 812 C CA . ASP A 1 101 ? 5.400 0.168 3.018 1.00 91.19 101 ASP A CA 1
ATOM 813 C C . ASP A 1 101 ? 6.188 -0.735 2.070 1.00 91.19 101 ASP A C 1
ATOM 815 O O . ASP A 1 101 ? 6.960 -0.241 1.236 1.00 91.19 101 ASP A O 1
ATOM 819 N N . LEU A 1 102 ? 5.910 -2.040 2.074 1.00 90.25 102 LEU A N 1
ATOM 820 C CA . LEU A 1 102 ? 6.455 -2.968 1.083 1.00 90.25 102 LEU A CA 1
ATOM 821 C C . LEU A 1 102 ? 6.072 -2.552 -0.343 1.00 90.25 102 LEU A C 1
ATOM 823 O O . LEU A 1 102 ? 6.924 -2.543 -1.238 1.00 90.25 102 LEU A O 1
ATOM 827 N N . LEU A 1 103 ? 4.822 -2.134 -0.565 1.00 86.81 103 LEU A N 1
ATOM 828 C CA . LEU A 1 103 ? 4.372 -1.623 -1.861 1.00 86.81 103 LEU A CA 1
ATOM 829 C C . LEU A 1 103 ? 5.093 -0.324 -2.258 1.00 86.81 103 LEU A C 1
ATOM 831 O O . LEU A 1 103 ? 5.467 -0.181 -3.426 1.00 86.81 103 LEU A O 1
ATOM 835 N N . LYS A 1 104 ? 5.348 0.607 -1.326 1.00 88.56 104 LYS A N 1
ATOM 836 C CA . LYS A 1 104 ? 6.141 1.826 -1.595 1.00 88.56 104 LYS A CA 1
ATOM 837 C C . LYS A 1 104 ? 7.562 1.470 -2.037 1.00 88.56 104 LYS A C 1
ATOM 839 O O . LYS A 1 104 ? 8.041 1.987 -3.053 1.00 88.56 104 LYS A O 1
ATOM 844 N N . ILE A 1 105 ? 8.219 0.556 -1.320 1.00 89.31 105 ILE A N 1
ATOM 845 C CA . ILE A 1 105 ? 9.572 0.085 -1.646 1.00 89.31 105 ILE A CA 1
ATOM 846 C C . ILE A 1 105 ? 9.582 -0.595 -3.018 1.00 89.31 105 ILE A C 1
ATOM 848 O O . ILE A 1 105 ? 10.430 -0.281 -3.858 1.00 89.31 105 ILE A O 1
ATOM 852 N N . HIS A 1 106 ? 8.619 -1.479 -3.283 1.00 86.69 106 HIS A N 1
ATOM 853 C CA . HIS A 1 106 ? 8.522 -2.196 -4.550 1.00 86.69 106 HIS A CA 1
ATOM 854 C C . HIS A 1 106 ? 8.306 -1.241 -5.735 1.00 86.69 106 HIS A C 1
ATOM 856 O O . HIS A 1 106 ? 9.026 -1.324 -6.732 1.00 86.69 106 HIS A O 1
ATOM 862 N N . ARG A 1 107 ? 7.409 -0.252 -5.606 1.00 86.75 107 ARG A N 1
ATOM 863 C CA . ARG A 1 107 ? 7.200 0.793 -6.629 1.00 86.75 107 ARG A CA 1
ATOM 864 C C . ARG A 1 107 ? 8.469 1.604 -6.894 1.00 86.75 107 ARG A C 1
ATOM 866 O O . ARG A 1 107 ? 8.782 1.894 -8.051 1.00 86.75 107 ARG A O 1
ATOM 873 N N . ARG A 1 108 ? 9.230 1.949 -5.847 1.00 88.69 108 ARG A N 1
ATOM 874 C CA . ARG A 1 108 ? 10.519 2.649 -5.991 1.00 88.69 108 ARG A CA 1
ATOM 875 C C . ARG A 1 108 ? 11.535 1.797 -6.755 1.00 88.69 108 ARG A C 1
ATOM 877 O O . ARG A 1 108 ? 12.156 2.306 -7.687 1.00 88.69 108 ARG A O 1
ATOM 884 N N . ARG A 1 109 ? 11.672 0.511 -6.413 1.00 89.94 109 ARG A N 1
ATOM 885 C CA . ARG A 1 109 ? 12.573 -0.430 -7.107 1.00 89.94 109 ARG A CA 1
ATOM 886 C C . ARG A 1 109 ? 12.193 -0.601 -8.579 1.00 89.94 109 ARG A C 1
ATOM 888 O O . ARG A 1 109 ? 13.056 -0.478 -9.441 1.00 89.94 109 ARG A O 1
ATOM 895 N N . MET A 1 110 ? 10.906 -0.777 -8.877 1.00 88.56 110 MET A N 1
ATOM 896 C CA . MET A 1 110 ? 10.405 -0.890 -10.253 1.00 88.56 110 MET A CA 1
ATOM 897 C C . MET A 1 110 ? 10.712 0.349 -11.094 1.00 88.56 110 MET A C 1
ATOM 899 O O . MET A 1 110 ? 11.104 0.233 -12.253 1.00 88.56 110 MET A O 1
ATOM 903 N N . ARG A 1 111 ? 10.603 1.547 -10.506 1.00 88.50 111 ARG A N 1
ATOM 904 C CA . ARG A 1 111 ? 10.980 2.796 -11.180 1.00 88.50 111 ARG A CA 1
ATOM 905 C C . ARG A 1 111 ? 12.467 2.820 -11.548 1.00 88.50 111 ARG A C 1
ATOM 907 O O . ARG A 1 111 ? 12.796 3.233 -12.655 1.00 88.50 111 ARG A O 1
ATOM 914 N N . ILE A 1 112 ? 13.341 2.373 -10.646 1.00 89.56 112 ILE A N 1
ATOM 915 C CA . ILE A 1 112 ? 14.789 2.295 -10.895 1.00 89.56 112 ILE A CA 1
ATOM 916 C C . ILE A 1 112 ? 15.077 1.303 -12.026 1.00 89.56 112 ILE A C 1
ATOM 918 O O . ILE A 1 112 ? 15.716 1.679 -13.006 1.00 89.56 112 ILE A O 1
ATOM 922 N N . ILE A 1 113 ? 14.545 0.077 -11.936 1.00 89.94 113 ILE A N 1
ATOM 923 C CA . ILE A 1 113 ? 14.719 -0.966 -12.962 1.00 89.94 113 ILE A CA 1
ATOM 924 C C . ILE A 1 113 ? 14.272 -0.450 -14.331 1.00 89.94 113 ILE A C 1
ATOM 926 O O . ILE A 1 113 ? 14.972 -0.641 -15.324 1.00 89.94 113 ILE A O 1
ATOM 930 N N . ARG A 1 114 ? 13.145 0.264 -14.388 1.00 90.94 114 ARG A N 1
ATOM 931 C CA . ARG A 1 114 ? 12.626 0.856 -15.622 1.00 90.94 114 ARG A CA 1
ATOM 932 C C . ARG A 1 114 ? 13.612 1.828 -16.271 1.00 90.94 114 ARG A C 1
ATOM 934 O O . ARG A 1 114 ? 13.860 1.725 -17.465 1.00 90.94 114 ARG A O 1
ATOM 941 N N . TYR A 1 115 ? 14.186 2.756 -15.508 1.00 90.25 115 TYR A N 1
ATOM 942 C CA . TYR A 1 115 ? 15.145 3.713 -16.069 1.00 90.25 115 TYR A CA 1
ATOM 943 C C . TYR A 1 115 ? 16.458 3.052 -16.478 1.00 90.25 115 TYR A C 1
ATOM 945 O O . TYR A 1 115 ? 16.965 3.345 -17.557 1.00 90.25 115 TYR A O 1
ATOM 953 N N . VAL A 1 116 ? 16.976 2.132 -15.660 1.00 92.12 116 VAL A N 1
ATOM 954 C CA . VAL A 1 116 ? 18.205 1.396 -15.983 1.00 92.12 116 VAL A CA 1
ATOM 955 C C . VAL A 1 116 ? 18.018 0.601 -17.272 1.00 92.12 116 VAL A C 1
ATOM 957 O O . VAL A 1 116 ? 18.780 0.782 -18.213 1.00 92.12 116 VAL A O 1
ATOM 960 N N . THR A 1 117 ? 16.960 -0.208 -17.362 1.00 91.88 117 THR A N 1
ATOM 961 C CA . THR A 1 117 ? 16.682 -1.014 -18.561 1.00 91.88 117 THR A CA 1
ATOM 962 C C . THR A 1 117 ? 16.420 -0.157 -19.799 1.00 91.88 117 THR A C 1
ATOM 964 O O . THR A 1 117 ? 16.919 -0.495 -20.871 1.00 91.88 117 THR A O 1
ATOM 967 N N . LEU A 1 118 ? 15.719 0.976 -19.657 1.00 92.38 118 LEU A N 1
ATOM 968 C CA . LEU A 1 118 ? 15.524 1.937 -20.743 1.00 92.38 118 LEU A CA 1
ATOM 969 C C . LEU A 1 118 ? 16.851 2.436 -21.305 1.00 92.38 118 LEU A C 1
ATOM 971 O O . LEU A 1 118 ? 17.040 2.424 -22.521 1.00 92.38 118 LEU A O 1
ATOM 975 N N . ILE A 1 119 ? 17.752 2.871 -20.423 1.00 92.06 119 ILE A N 1
ATOM 976 C CA . ILE A 1 119 ? 19.058 3.399 -20.813 1.00 92.06 119 ILE A CA 1
ATOM 977 C C . ILE A 1 119 ? 19.892 2.289 -21.444 1.00 92.06 119 ILE A C 1
ATOM 979 O O . ILE A 1 119 ? 20.423 2.487 -22.530 1.00 92.06 119 ILE A O 1
ATOM 983 N N . THR A 1 120 ? 19.968 1.108 -20.826 1.00 90.62 120 THR A N 1
ATOM 984 C CA . THR A 1 120 ? 20.755 -0.018 -21.346 1.00 90.62 120 THR A CA 1
ATOM 985 C C . THR A 1 120 ? 20.308 -0.424 -22.749 1.00 90.62 120 THR A C 1
ATOM 987 O O . THR A 1 120 ? 21.142 -0.520 -23.645 1.00 90.62 120 THR A O 1
ATOM 990 N N . ILE A 1 121 ? 19.003 -0.610 -22.974 1.00 89.81 121 ILE A N 1
ATOM 991 C CA . ILE A 1 121 ? 18.482 -1.000 -24.294 1.00 89.81 121 ILE A CA 1
ATOM 992 C C . ILE A 1 121 ? 18.727 0.113 -25.325 1.00 89.81 121 ILE A C 1
ATOM 994 O O . ILE A 1 121 ? 19.113 -0.176 -26.455 1.00 89.81 121 ILE A O 1
ATOM 998 N N . ALA A 1 122 ? 18.548 1.383 -24.946 1.00 87.94 122 ALA A N 1
ATOM 999 C CA . ALA A 1 122 ? 18.803 2.516 -25.836 1.00 87.94 122 ALA A CA 1
ATOM 1000 C C . ALA A 1 122 ? 20.289 2.678 -26.194 1.00 87.94 122 ALA A C 1
ATOM 1002 O O . ALA A 1 122 ? 20.615 2.954 -27.345 1.00 87.94 122 ALA A O 1
ATOM 1003 N N . MET A 1 123 ? 21.195 2.448 -25.240 1.00 87.56 123 MET A N 1
ATOM 1004 C CA . MET A 1 123 ? 22.635 2.429 -25.497 1.00 87.56 123 MET A CA 1
ATOM 1005 C C . MET A 1 123 ? 22.982 1.328 -26.503 1.00 87.56 123 MET A C 1
ATOM 1007 O O . MET A 1 123 ? 23.610 1.621 -27.515 1.00 87.56 123 MET A O 1
ATOM 1011 N N . ILE A 1 124 ? 22.520 0.088 -26.279 1.00 85.25 124 ILE A N 1
ATOM 1012 C CA . ILE A 1 124 ? 22.755 -1.049 -27.192 1.00 85.25 124 ILE A CA 1
ATOM 1013 C C . ILE A 1 124 ? 22.229 -0.742 -28.603 1.00 85.25 124 ILE A C 1
ATOM 1015 O O . ILE A 1 124 ? 22.921 -0.999 -29.586 1.00 85.25 124 ILE A O 1
ATOM 1019 N N . ALA A 1 125 ? 21.046 -0.135 -28.711 1.00 84.69 125 ALA A N 1
ATOM 1020 C CA . ALA A 1 125 ? 20.497 0.313 -29.989 1.00 84.69 125 ALA A CA 1
ATOM 1021 C C . ALA A 1 125 ? 21.385 1.368 -30.673 1.00 84.69 125 ALA A C 1
ATOM 1023 O O . ALA A 1 125 ? 21.616 1.296 -31.880 1.00 84.69 125 ALA A O 1
ATOM 1024 N N . GLY A 1 126 ? 21.942 2.307 -29.902 1.00 78.69 126 GLY A N 1
ATOM 1025 C CA . GLY A 1 126 ? 22.918 3.288 -30.380 1.00 78.69 126 GLY A CA 1
ATOM 1026 C C . GLY A 1 126 ? 24.212 2.658 -30.908 1.00 78.69 126 GLY A C 1
ATOM 1027 O O . GLY A 1 126 ? 24.774 3.154 -31.881 1.00 78.69 126 GLY A O 1
ATOM 1028 N N . PHE A 1 127 ? 24.638 1.530 -30.332 1.00 78.50 127 PHE A N 1
ATOM 1029 C CA . PHE A 1 127 ? 25.784 0.734 -30.792 1.00 78.50 127 PHE A CA 1
ATOM 1030 C C . PHE A 1 127 ? 25.484 -0.177 -31.996 1.00 78.50 127 PHE A C 1
ATOM 1032 O O . PHE A 1 127 ? 26.412 -0.768 -32.549 1.00 78.50 127 PHE A O 1
ATOM 1039 N N . SER A 1 128 ? 24.224 -0.300 -32.432 1.00 73.81 128 SER A N 1
ATOM 1040 C CA . SER A 1 128 ? 23.827 -1.190 -33.539 1.00 73.81 128 SER A CA 1
ATOM 1041 C C . SER A 1 128 ? 24.658 -1.075 -34.831 1.00 73.81 128 SER A C 1
ATOM 1043 O O . SER A 1 128 ? 24.898 -2.118 -35.453 1.00 73.81 128 SER A O 1
ATOM 1045 N N . PRO A 1 129 ? 25.163 0.110 -35.242 1.00 68.62 129 PRO A N 1
ATOM 1046 C CA . PRO A 1 129 ? 25.988 0.211 -36.443 1.00 68.62 129 PRO A CA 1
ATOM 1047 C C . PRO A 1 129 ? 27.331 -0.516 -36.303 1.00 68.62 129 PRO A C 1
ATOM 1049 O O . PRO A 1 129 ? 27.797 -1.118 -37.264 1.00 68.62 129 PRO A O 1
ATOM 1052 N N . LEU A 1 130 ? 27.926 -0.547 -35.101 1.00 68.56 130 LEU A N 1
ATOM 1053 C CA . LEU A 1 130 ? 29.177 -1.277 -34.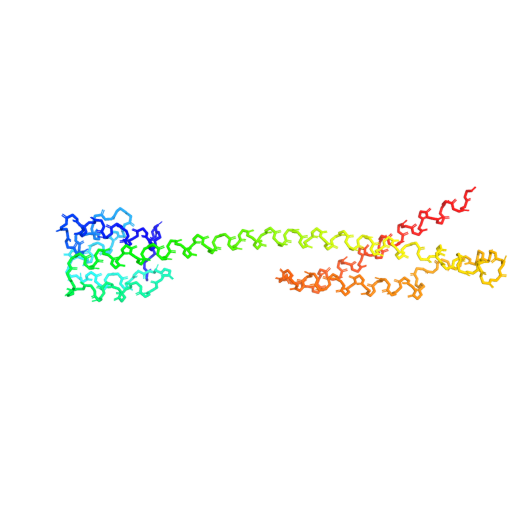869 1.00 68.56 130 LEU A CA 1
ATOM 1054 C C . LEU A 1 130 ? 28.984 -2.780 -35.074 1.00 68.56 130 LEU A C 1
ATOM 1056 O O . LEU A 1 130 ? 29.789 -3.409 -35.750 1.00 68.56 130 LEU A O 1
ATOM 1060 N N . PHE A 1 131 ? 27.902 -3.353 -34.539 1.00 67.25 131 PHE A N 1
ATOM 1061 C CA . PHE A 1 131 ? 27.599 -4.777 -34.720 1.00 67.25 131 PHE A CA 1
ATOM 1062 C C . PHE A 1 131 ? 27.375 -5.139 -36.191 1.00 67.25 131 PHE A C 1
ATOM 1064 O O . PHE A 1 131 ? 27.825 -6.191 -36.639 1.00 67.25 131 PHE A O 1
ATOM 1071 N N . SER A 1 132 ? 26.723 -4.250 -36.943 1.00 65.44 132 SER A N 1
ATOM 1072 C CA . SER A 1 132 ? 26.492 -4.438 -38.380 1.00 65.44 132 SER A CA 1
ATOM 1073 C C . SER A 1 132 ? 27.812 -4.427 -39.164 1.00 65.44 132 SER A C 1
ATOM 1075 O O . SER A 1 132 ? 28.026 -5.297 -40.005 1.00 65.44 132 SER A O 1
ATOM 1077 N N . ASN A 1 133 ? 28.735 -3.523 -38.818 1.00 63.03 133 ASN A N 1
ATOM 1078 C CA . ASN A 1 133 ? 30.057 -3.425 -39.447 1.00 63.03 133 ASN A CA 1
ATOM 1079 C C . ASN A 1 133 ? 30.997 -4.582 -39.065 1.00 63.03 133 ASN A C 1
ATOM 1081 O O . ASN A 1 133 ? 31.767 -5.058 -39.892 1.00 63.03 133 ASN A O 1
ATOM 1085 N N . PHE A 1 134 ? 30.938 -5.081 -37.824 1.00 65.94 134 PHE A N 1
ATOM 1086 C CA . PHE A 1 134 ? 31.679 -6.292 -37.447 1.00 65.94 134 PHE A CA 1
ATOM 1087 C C . PHE A 1 134 ? 31.192 -7.513 -38.233 1.00 65.94 134 PHE A C 1
ATOM 1089 O O . PHE A 1 134 ? 31.999 -8.339 -38.655 1.00 65.94 134 PHE A O 1
ATOM 1096 N N . TYR A 1 135 ? 29.881 -7.626 -38.452 1.00 64.56 135 TYR A N 1
ATOM 1097 C CA . TYR A 1 135 ? 29.315 -8.719 -39.234 1.00 64.56 135 TYR A CA 1
ATOM 1098 C C . TYR A 1 135 ? 29.698 -8.633 -40.721 1.00 64.56 135 TYR A C 1
ATOM 1100 O O . TYR A 1 135 ? 30.043 -9.658 -41.315 1.00 64.56 135 TYR A O 1
ATOM 1108 N N . SER A 1 136 ? 29.692 -7.438 -41.328 1.00 61.09 136 SER A N 1
ATOM 1109 C CA . SER A 1 136 ? 30.154 -7.260 -42.715 1.00 61.09 136 SER A CA 1
ATOM 1110 C C . SER A 1 136 ? 31.644 -7.584 -42.861 1.00 61.09 136 SER A C 1
ATOM 1112 O O . SER A 1 136 ? 32.004 -8.347 -43.752 1.00 61.09 136 SER A O 1
ATOM 1114 N N . LEU A 1 137 ? 32.486 -7.141 -41.922 1.00 62.09 137 LEU A N 1
ATOM 1115 C CA . LEU A 1 137 ? 33.915 -7.464 -41.896 1.00 62.09 137 LEU A CA 1
ATOM 1116 C C . LEU A 1 137 ? 34.177 -8.979 -41.865 1.00 62.09 137 LEU A C 1
ATOM 1118 O O . LEU A 1 137 ? 35.017 -9.482 -42.605 1.00 62.09 137 LEU A O 1
ATOM 1122 N N . ILE A 1 138 ? 33.451 -9.713 -41.016 1.00 66.75 138 ILE A N 1
ATOM 1123 C CA . ILE A 1 138 ? 33.608 -11.170 -40.879 1.00 66.75 138 ILE A CA 1
ATOM 1124 C C . ILE A 1 138 ? 33.097 -11.911 -42.123 1.00 66.75 138 ILE A C 1
ATOM 1126 O O . ILE A 1 138 ? 33.670 -12.929 -42.504 1.00 66.75 138 ILE A O 1
ATOM 1130 N N . SER A 1 139 ? 32.010 -11.436 -42.738 1.00 66.50 139 SER A N 1
ATOM 1131 C CA . SER A 1 139 ? 31.334 -12.143 -43.836 1.00 66.50 139 SER A CA 1
ATOM 1132 C C . SER A 1 139 ? 31.892 -11.829 -45.226 1.00 66.50 139 SER A C 1
ATOM 1134 O O . SER A 1 139 ? 31.899 -12.716 -46.077 1.00 66.50 139 SER A O 1
ATOM 1136 N N . ALA A 1 140 ? 32.361 -10.602 -45.459 1.00 68.19 140 ALA A N 1
ATOM 1137 C CA . ALA A 1 140 ? 32.795 -10.123 -46.771 1.00 68.19 140 ALA A CA 1
ATOM 1138 C C . ALA A 1 140 ? 34.303 -9.832 -46.860 1.00 68.19 140 ALA A C 1
ATOM 1140 O O . ALA A 1 140 ? 34.810 -9.633 -47.958 1.00 68.19 140 ALA A O 1
ATOM 1141 N N . GLY A 1 141 ? 35.036 -9.811 -45.739 1.00 50.81 141 GLY A N 1
ATOM 1142 C CA . GLY A 1 141 ? 36.476 -9.517 -45.711 1.00 50.81 141 GLY A CA 1
ATOM 1143 C C . GLY A 1 141 ? 36.839 -8.045 -45.943 1.00 50.81 141 GLY A C 1
ATOM 1144 O O . GLY A 1 141 ? 37.964 -7.656 -45.642 1.00 50.81 141 GLY A O 1
ATOM 1145 N N . ASP A 1 142 ? 35.889 -7.226 -46.401 1.00 53.09 142 ASP A N 1
ATOM 1146 C CA . ASP A 1 142 ? 36.027 -5.782 -46.549 1.00 53.09 142 ASP A CA 1
ATOM 1147 C C . ASP A 1 142 ? 35.295 -5.034 -45.435 1.00 53.09 142 ASP A C 1
ATOM 1149 O O . ASP A 1 142 ? 34.138 -5.310 -45.101 1.00 53.09 142 ASP A O 1
ATOM 1153 N N . PHE A 1 143 ? 35.968 -4.023 -44.884 1.00 52.72 143 PHE A N 1
ATOM 1154 C CA . PHE A 1 143 ? 35.315 -3.028 -44.046 1.00 52.72 143 PHE A CA 1
ATOM 1155 C C . PHE A 1 143 ? 34.595 -2.039 -44.964 1.00 52.72 143 PHE A C 1
ATOM 1157 O O . PHE A 1 143 ? 35.075 -0.932 -45.215 1.00 52.72 143 PHE A O 1
ATOM 1164 N N . GLU A 1 144 ? 33.433 -2.429 -45.490 1.00 48.22 144 GLU A N 1
ATOM 1165 C CA . GLU A 1 144 ? 32.528 -1.458 -46.095 1.00 48.22 144 GLU A CA 1
ATOM 1166 C C . GLU A 1 144 ? 32.023 -0.538 -44.980 1.00 48.22 144 GLU A C 1
ATOM 1168 O O . GLU A 1 144 ? 31.006 -0.788 -44.334 1.00 48.22 144 GLU A O 1
ATOM 1173 N N . PHE A 1 145 ? 32.748 0.558 -44.752 1.00 49.22 145 PHE A N 1
ATOM 1174 C CA . PHE A 1 145 ? 32.283 1.731 -44.017 1.00 49.22 145 PHE A CA 1
ATOM 1175 C C . PHE A 1 145 ? 31.185 2.421 -44.853 1.00 49.22 145 PHE A C 1
ATOM 1177 O O . PHE A 1 145 ? 31.282 3.595 -45.209 1.00 49.22 145 PHE A O 1
ATOM 1184 N N . SER A 1 146 ? 30.143 1.681 -45.244 1.00 45.53 146 SER A N 1
ATOM 1185 C CA . SER A 1 146 ? 28.982 2.235 -45.924 1.00 45.53 146 SER A CA 1
ATOM 1186 C C . SER A 1 146 ? 28.236 3.084 -44.899 1.00 45.53 146 SER A C 1
ATOM 1188 O O . SER A 1 146 ? 27.495 2.631 -44.031 1.00 45.53 146 SER A O 1
ATOM 1190 N N . PHE A 1 147 ? 28.538 4.376 -44.969 1.00 42.69 147 PHE A N 1
ATOM 1191 C CA . PHE A 1 147 ? 28.129 5.452 -44.076 1.00 42.69 147 PHE A CA 1
ATOM 1192 C C . PHE A 1 147 ? 26.618 5.743 -44.096 1.00 42.69 147 PHE A C 1
ATOM 1194 O O . PHE A 1 147 ? 26.200 6.870 -43.844 1.00 42.69 147 PHE A O 1
ATOM 1201 N N . SER A 1 148 ? 25.753 4.761 -44.347 1.00 44.41 148 SER A N 1
ATOM 1202 C CA . SER A 1 148 ? 24.336 4.899 -44.026 1.00 44.41 148 SER A CA 1
ATOM 1203 C C . SER A 1 148 ? 24.136 4.559 -42.548 1.00 44.41 148 SER A C 1
ATOM 1205 O O . SER A 1 148 ? 23.531 3.546 -42.201 1.00 44.41 148 SER A O 1
ATOM 1207 N N . PHE A 1 149 ? 24.643 5.428 -41.662 1.00 50.75 149 PHE A N 1
ATOM 1208 C CA . PHE A 1 149 ? 24.228 5.513 -40.256 1.00 50.75 149 PHE A CA 1
ATOM 1209 C C . PHE A 1 149 ? 22.759 5.956 -40.206 1.00 50.75 149 PHE A C 1
ATOM 1211 O O . PHE A 1 149 ? 22.412 7.062 -39.795 1.00 50.75 149 PHE A O 1
ATOM 1218 N N . THR A 1 150 ? 21.857 5.115 -40.698 1.00 53.50 150 THR A N 1
ATOM 1219 C CA . THR A 1 150 ? 20.431 5.361 -40.590 1.00 53.50 150 THR A CA 1
ATOM 1220 C C . THR A 1 150 ? 20.006 4.930 -39.199 1.00 53.50 150 THR A C 1
ATOM 1222 O O . THR A 1 150 ? 20.024 3.742 -38.875 1.00 53.50 150 THR A O 1
ATOM 1225 N N . ILE A 1 151 ? 19.570 5.901 -38.391 1.00 54.06 151 ILE A N 1
ATOM 1226 C CA . ILE A 1 151 ? 18.906 5.710 -37.086 1.00 54.06 151 ILE A CA 1
ATOM 1227 C C . ILE A 1 151 ? 17.809 4.624 -37.163 1.00 54.06 151 ILE A C 1
ATOM 1229 O O . ILE A 1 151 ? 17.525 3.943 -36.182 1.00 54.06 151 ILE A O 1
ATOM 1233 N N . TRP A 1 152 ? 17.255 4.412 -38.359 1.00 60.69 152 TRP A N 1
ATOM 1234 C CA . TRP A 1 152 ? 16.193 3.471 -38.702 1.00 60.69 152 TRP A CA 1
ATOM 1235 C C . TRP A 1 152 ? 16.670 2.107 -39.219 1.00 60.69 152 TRP A C 1
ATOM 1237 O O . TRP A 1 152 ? 15.962 1.471 -39.998 1.00 60.69 152 TRP A O 1
ATOM 1247 N N . SER A 1 153 ? 17.852 1.633 -38.815 1.00 67.94 153 SER A N 1
ATOM 1248 C CA . SER A 1 153 ? 18.220 0.240 -39.088 1.00 67.94 153 SER A CA 1
ATOM 1249 C C . SER A 1 153 ? 17.169 -0.707 -38.488 1.00 67.94 153 SER A C 1
ATOM 1251 O O . SER A 1 153 ? 16.565 -0.417 -37.448 1.00 67.94 153 SER A O 1
ATOM 1253 N N . LEU A 1 154 ? 16.955 -1.860 -39.132 1.00 72.00 154 LEU A N 1
ATOM 1254 C CA . LEU A 1 154 ? 16.015 -2.873 -38.642 1.00 72.00 154 LEU A CA 1
ATOM 1255 C C . LEU A 1 154 ? 16.322 -3.250 -37.179 1.00 72.00 154 LEU A C 1
ATOM 1257 O O . LEU A 1 154 ? 15.409 -3.392 -36.368 1.00 72.00 154 LEU A O 1
ATOM 1261 N N . LEU A 1 155 ? 17.614 -3.311 -36.828 1.00 76.25 155 LEU A N 1
ATOM 1262 C CA . LEU A 1 155 ? 18.100 -3.607 -35.481 1.00 76.25 155 LEU A CA 1
ATOM 1263 C C . LEU A 1 155 ? 17.715 -2.512 -34.469 1.00 76.25 155 LEU A C 1
ATOM 1265 O O . LEU A 1 155 ? 17.209 -2.822 -33.390 1.00 76.25 155 LEU A O 1
ATOM 1269 N N . SER A 1 156 ? 17.901 -1.234 -34.818 1.00 74.44 156 SER A N 1
ATOM 1270 C CA . SER A 1 156 ? 17.497 -0.100 -33.974 1.00 74.44 156 SER A CA 1
ATOM 1271 C C . SER A 1 156 ? 15.990 -0.094 -33.719 1.00 74.44 156 SER A C 1
ATOM 1273 O O . SER A 1 156 ? 15.552 0.124 -32.588 1.00 74.44 156 SER A O 1
ATOM 1275 N N . PHE A 1 157 ? 15.186 -0.397 -34.743 1.00 80.56 157 PHE A N 1
ATOM 1276 C CA . PHE A 1 157 ? 13.734 -0.490 -34.599 1.00 80.56 157 PHE A CA 1
ATOM 1277 C C . PHE A 1 157 ? 13.312 -1.665 -33.701 1.00 80.56 157 PHE A C 1
ATOM 1279 O O . PHE A 1 157 ? 12.431 -1.510 -32.853 1.00 80.56 157 PHE A O 1
ATOM 1286 N N . SER A 1 158 ? 13.976 -2.823 -33.810 1.00 85.94 158 SER A N 1
ATOM 1287 C CA . SER A 1 158 ? 13.743 -3.951 -32.900 1.00 85.94 158 SER A CA 1
ATOM 1288 C C . SER A 1 158 ? 14.034 -3.584 -31.442 1.00 85.94 158 SER A C 1
ATOM 1290 O O . SER A 1 158 ? 13.223 -3.885 -30.566 1.00 85.94 158 SER A O 1
ATOM 1292 N N . PHE A 1 159 ? 15.136 -2.881 -31.163 1.00 87.94 159 PHE A N 1
ATOM 1293 C CA . PHE A 1 159 ? 15.443 -2.439 -29.800 1.00 87.94 159 PHE A CA 1
ATOM 1294 C C . PHE A 1 159 ? 14.452 -1.406 -29.262 1.00 87.94 159 PHE A C 1
ATOM 1296 O O . PHE A 1 159 ? 14.127 -1.449 -28.074 1.00 87.94 159 PHE A O 1
ATOM 1303 N N . LEU A 1 160 ? 13.923 -0.526 -30.112 1.00 88.62 160 LEU A N 1
ATOM 1304 C CA . LEU A 1 160 ? 12.853 0.392 -29.731 1.00 88.62 160 LEU A CA 1
ATOM 1305 C C . LEU A 1 160 ? 11.590 -0.372 -29.306 1.00 88.62 160 LEU A C 1
ATOM 1307 O O . LEU A 1 160 ? 11.040 -0.090 -28.240 1.00 88.62 160 LEU A O 1
ATOM 1311 N N . ILE A 1 161 ? 11.170 -1.383 -30.076 1.00 90.25 161 ILE A N 1
ATOM 1312 C CA . ILE A 1 161 ? 10.028 -2.240 -29.717 1.00 90.25 161 ILE A CA 1
ATOM 1313 C C . ILE A 1 161 ? 10.290 -2.970 -28.397 1.00 90.25 161 ILE A C 1
ATOM 1315 O O . ILE A 1 161 ? 9.437 -2.935 -27.509 1.00 90.25 161 ILE A O 1
ATOM 1319 N N . ILE A 1 162 ? 11.465 -3.591 -28.236 1.00 92.06 162 ILE A N 1
ATOM 1320 C CA . ILE A 1 162 ? 11.850 -4.278 -26.992 1.00 92.06 162 ILE A CA 1
ATOM 1321 C C . ILE A 1 162 ? 11.773 -3.307 -25.811 1.00 92.06 162 ILE A C 1
ATOM 1323 O O . ILE A 1 162 ? 11.219 -3.642 -24.763 1.00 92.06 162 ILE A O 1
ATOM 1327 N N . ASN A 1 163 ? 12.274 -2.083 -25.983 1.00 91.06 163 ASN A N 1
ATOM 1328 C CA . ASN A 1 163 ? 12.261 -1.080 -24.931 1.00 91.06 163 ASN A CA 1
ATOM 1329 C C . ASN A 1 163 ? 10.837 -0.645 -24.567 1.00 91.06 163 ASN A C 1
ATOM 1331 O O . ASN A 1 163 ? 10.503 -0.525 -23.384 1.00 91.06 163 ASN A O 1
ATOM 1335 N N . CYS A 1 164 ? 9.981 -0.449 -25.572 1.00 91.75 164 CYS A N 1
ATOM 1336 C CA . CYS A 1 164 ? 8.579 -0.122 -25.365 1.00 91.75 164 CYS A CA 1
ATOM 1337 C C . CYS A 1 164 ? 7.835 -1.258 -24.646 1.00 91.75 164 CYS A C 1
ATOM 1339 O O . CYS A 1 164 ? 7.149 -1.008 -23.657 1.00 91.75 164 CYS A O 1
ATOM 1341 N N . LEU A 1 165 ? 8.005 -2.509 -25.077 1.00 93.31 165 LEU A N 1
ATOM 1342 C CA . LEU A 1 165 ? 7.377 -3.661 -24.428 1.00 93.31 165 LEU A CA 1
ATOM 1343 C C . LE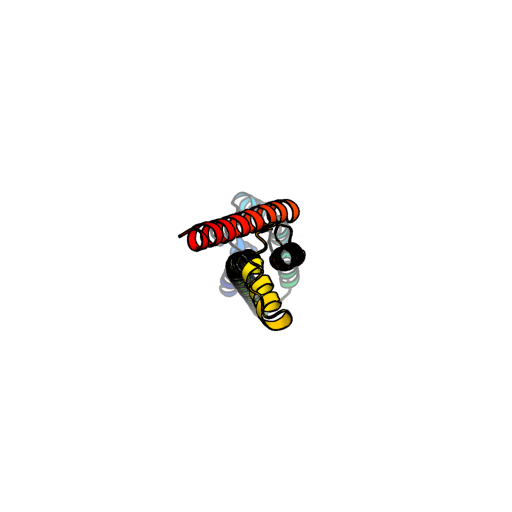U A 1 165 ? 7.840 -3.803 -22.977 1.00 93.31 165 LEU A C 1
ATOM 1345 O O . LEU A 1 165 ? 7.008 -3.915 -22.077 1.00 93.31 165 LEU A O 1
ATOM 1349 N N . ASN A 1 166 ? 9.147 -3.724 -22.727 1.00 92.25 166 ASN A N 1
ATOM 1350 C CA . ASN A 1 166 ? 9.698 -3.839 -21.381 1.00 92.25 166 ASN A CA 1
ATOM 1351 C C . ASN A 1 166 ? 9.149 -2.743 -20.450 1.00 92.25 166 ASN A C 1
ATOM 1353 O O . ASN A 1 166 ? 8.620 -3.026 -19.376 1.00 92.25 166 ASN A O 1
ATOM 1357 N N . ASN A 1 167 ? 9.171 -1.483 -20.893 1.00 91.25 167 ASN A N 1
ATOM 1358 C CA . ASN A 1 167 ? 8.619 -0.376 -20.112 1.00 91.25 167 ASN A CA 1
ATOM 1359 C C . ASN A 1 167 ? 7.109 -0.508 -19.888 1.00 91.25 167 ASN A C 1
ATOM 1361 O O . ASN A 1 167 ? 6.631 -0.188 -18.799 1.00 91.25 167 ASN A O 1
ATOM 1365 N N . TYR A 1 168 ? 6.365 -1.010 -20.875 1.00 92.81 168 TYR A N 1
ATOM 1366 C CA . TYR A 1 168 ? 4.939 -1.284 -20.736 1.00 92.81 168 TYR A CA 1
ATOM 1367 C C . TYR A 1 168 ? 4.671 -2.339 -19.654 1.00 92.81 168 TYR A C 1
ATOM 1369 O O . TYR A 1 168 ? 3.848 -2.101 -18.767 1.00 92.81 168 TYR A O 1
ATOM 1377 N N . TYR A 1 169 ? 5.396 -3.463 -19.662 1.00 91.75 169 TYR A N 1
ATOM 1378 C CA . TYR A 1 169 ? 5.261 -4.502 -18.636 1.00 91.75 169 TYR A CA 1
ATOM 1379 C C . TYR A 1 169 ? 5.623 -3.984 -17.240 1.00 91.75 169 TYR A C 1
ATOM 1381 O O . TYR A 1 169 ? 4.871 -4.212 -16.291 1.00 91.75 169 TYR A O 1
ATOM 1389 N N . LEU A 1 170 ? 6.710 -3.218 -17.109 1.00 90.00 170 LEU A N 1
ATOM 1390 C CA . LEU A 1 170 ? 7.121 -2.636 -15.827 1.00 90.00 170 LEU A CA 1
ATOM 1391 C C . LEU A 1 170 ? 6.112 -1.595 -15.305 1.00 90.00 170 LEU A C 1
ATOM 1393 O O . LEU A 1 170 ? 5.854 -1.517 -14.100 1.00 90.00 170 LEU A O 1
ATOM 1397 N N . LEU A 1 171 ? 5.501 -0.807 -16.196 1.00 89.44 171 LEU A N 1
ATOM 1398 C CA . LEU A 1 171 ? 4.418 0.122 -15.852 1.00 89.44 171 LEU A CA 1
ATOM 1399 C C . LEU A 1 171 ? 3.143 -0.617 -15.426 1.00 89.44 171 LEU A C 1
ATOM 1401 O O . LEU A 1 171 ? 2.490 -0.205 -14.469 1.00 89.44 171 LEU A O 1
ATOM 1405 N N . LYS A 1 172 ? 2.819 -1.729 -16.095 1.00 89.88 172 LYS A N 1
ATOM 1406 C CA . LYS A 1 172 ? 1.660 -2.563 -15.763 1.00 89.88 172 LYS A CA 1
ATOM 1407 C C . LYS A 1 172 ? 1.824 -3.223 -14.394 1.00 89.88 172 LYS A C 1
ATOM 1409 O O . LYS A 1 172 ? 0.916 -3.158 -13.575 1.00 89.88 172 LYS A O 1
ATOM 1414 N N . MET A 1 173 ? 3.000 -3.786 -14.110 1.00 86.06 173 MET A N 1
ATOM 1415 C CA . MET A 1 173 ? 3.316 -4.395 -12.810 1.00 86.06 173 MET A CA 1
ATOM 1416 C C . MET A 1 173 ? 3.324 -3.385 -11.655 1.00 86.06 173 MET A C 1
ATOM 1418 O O . MET A 1 173 ? 2.981 -3.732 -10.530 1.00 86.06 173 MET A O 1
ATOM 1422 N N . SER A 1 174 ? 3.679 -2.124 -11.917 1.00 82.38 174 SER A N 1
ATOM 1423 C CA . SER A 1 174 ? 3.657 -1.059 -10.901 1.00 82.38 174 SER A CA 1
ATOM 1424 C C . SER A 1 174 ? 2.278 -0.413 -10.694 1.00 82.38 174 SER A C 1
ATOM 1426 O O . SER A 1 174 ? 2.154 0.470 -9.843 1.00 82.38 174 SER A O 1
ATOM 1428 N N . ASN A 1 175 ? 1.250 -0.881 -11.415 1.00 82.75 175 ASN A N 1
ATOM 1429 C CA . ASN A 1 175 ? -0.121 -0.364 -11.398 1.00 82.75 175 ASN A CA 1
ATOM 1430 C C . ASN A 1 175 ? -0.181 1.166 -11.566 1.00 82.75 175 ASN A C 1
ATOM 1432 O O . ASN A 1 175 ? -0.850 1.883 -10.822 1.00 82.75 175 ASN A O 1
ATOM 1436 N N . GLU A 1 176 ? 0.612 1.677 -12.508 1.00 82.31 176 GLU A N 1
ATOM 1437 C CA . GLU A 1 176 ? 0.775 3.109 -12.726 1.00 82.31 176 GLU A CA 1
ATOM 1438 C C . GLU A 1 176 ? -0.385 3.705 -13.527 1.00 82.31 176 GLU A C 1
ATOM 1440 O O . GLU A 1 176 ? -0.803 3.174 -14.556 1.00 82.31 176 GLU A O 1
ATOM 1445 N N . THR A 1 177 ? -0.856 4.880 -13.112 1.00 83.69 177 THR A N 1
ATOM 1446 C CA . THR A 1 177 ? -1.843 5.639 -13.885 1.00 83.69 177 THR A CA 1
ATOM 1447 C C . THR A 1 177 ? -1.176 6.347 -15.070 1.00 83.69 177 THR A C 1
ATOM 1449 O O . THR A 1 177 ? 0.031 6.620 -15.071 1.00 83.69 177 THR A O 1
ATOM 1452 N N . ARG A 1 178 ? -1.970 6.655 -16.107 1.00 89.12 178 ARG A N 1
ATOM 1453 C CA . ARG A 1 178 ? -1.519 7.346 -17.334 1.00 89.12 178 ARG A CA 1
ATOM 1454 C C . ARG A 1 178 ? -0.384 6.613 -18.071 1.00 89.12 178 ARG A C 1
ATOM 1456 O O . ARG A 1 178 ? 0.565 7.242 -18.539 1.00 89.12 178 ARG A O 1
ATOM 1463 N N . MET A 1 179 ? -0.490 5.285 -18.198 1.00 88.25 179 MET A N 1
ATOM 1464 C CA . MET A 1 179 ? 0.517 4.452 -18.877 1.00 88.25 179 MET A CA 1
ATOM 1465 C C . MET A 1 179 ? 0.870 4.973 -20.277 1.00 88.25 179 MET A C 1
ATOM 1467 O O . MET A 1 179 ? 2.049 5.074 -20.596 1.00 88.25 179 MET A O 1
ATOM 1471 N N . ILE A 1 180 ? -0.128 5.371 -21.076 1.00 89.12 180 ILE A N 1
ATOM 1472 C CA . ILE A 1 180 ? 0.064 5.862 -22.453 1.00 89.12 180 ILE A CA 1
ATOM 1473 C C . ILE A 1 180 ? 1.018 7.063 -22.488 1.00 89.12 180 ILE A C 1
ATOM 1475 O O . ILE A 1 180 ? 1.987 7.062 -23.239 1.00 89.12 180 ILE A O 1
ATOM 1479 N N . PHE A 1 181 ? 0.803 8.061 -21.628 1.00 91.69 181 PHE A N 1
ATOM 1480 C CA . PHE A 1 181 ? 1.666 9.243 -21.572 1.00 91.69 181 PHE A CA 1
ATOM 1481 C C . PHE A 1 181 ? 3.107 8.880 -21.186 1.00 91.69 181 PHE A C 1
ATOM 1483 O O . PHE A 1 181 ? 4.063 9.344 -21.803 1.00 91.69 181 PHE A O 1
ATOM 1490 N N . LYS A 1 182 ? 3.278 7.997 -20.196 1.00 89.50 182 LYS A N 1
ATOM 1491 C CA . LYS A 1 182 ? 4.610 7.538 -19.773 1.00 89.50 182 LYS A CA 1
ATOM 1492 C C . LYS A 1 182 ? 5.321 6.757 -20.882 1.00 89.50 182 LYS A C 1
ATOM 1494 O O . LYS A 1 182 ? 6.529 6.897 -21.031 1.00 89.50 182 LYS A O 1
ATOM 1499 N N . MET A 1 183 ? 4.579 5.994 -21.682 1.00 92.12 183 MET A N 1
ATOM 1500 C CA . MET A 1 183 ? 5.104 5.291 -22.854 1.00 92.12 183 MET A CA 1
ATOM 1501 C C . MET A 1 183 ? 5.602 6.246 -23.946 1.00 92.12 183 MET A C 1
ATOM 1503 O O . MET A 1 183 ? 6.648 5.990 -24.536 1.00 92.12 183 MET A O 1
ATOM 1507 N N . VAL A 1 184 ? 4.923 7.377 -24.167 1.00 92.81 184 VAL A N 1
ATOM 1508 C CA . VAL A 1 184 ? 5.401 8.425 -25.089 1.00 92.81 184 VAL A CA 1
ATOM 1509 C C . VAL A 1 184 ? 6.730 9.013 -24.609 1.00 92.81 184 VAL A C 1
ATOM 1511 O O . VAL A 1 184 ? 7.661 9.163 -25.396 1.00 92.81 184 VAL A O 1
ATOM 1514 N N . VAL A 1 185 ? 6.865 9.281 -23.307 1.00 90.69 185 VAL A N 1
ATOM 1515 C CA . VAL A 1 185 ? 8.132 9.766 -22.730 1.00 90.69 185 VAL A CA 1
ATOM 1516 C C . VAL A 1 185 ? 9.257 8.744 -22.920 1.00 90.69 185 VAL A C 1
ATOM 1518 O O . VAL A 1 185 ? 10.365 9.120 -23.292 1.00 90.69 185 VAL A O 1
ATOM 1521 N N . VAL A 1 186 ? 8.977 7.453 -22.716 1.00 91.12 186 VAL A N 1
ATOM 1522 C CA . VAL A 1 186 ? 9.940 6.364 -22.961 1.00 91.12 186 VAL A CA 1
ATOM 1523 C C . VAL A 1 186 ? 10.414 6.353 -24.413 1.00 91.12 186 VAL A C 1
ATOM 1525 O O . VAL A 1 186 ? 11.612 6.230 -24.660 1.00 91.12 186 VAL A O 1
ATOM 1528 N N . PHE A 1 187 ? 9.490 6.511 -25.361 1.00 92.06 187 PHE A N 1
ATOM 1529 C CA . PHE A 1 187 ? 9.794 6.551 -26.789 1.00 92.06 187 PHE A CA 1
ATOM 1530 C C . PHE A 1 187 ? 10.736 7.713 -27.137 1.00 92.06 187 PHE A C 1
ATOM 1532 O O . PHE A 1 187 ? 11.782 7.500 -27.748 1.00 92.06 187 PHE A O 1
ATOM 1539 N N . ILE A 1 188 ? 10.411 8.927 -26.675 1.00 92.94 188 ILE A N 1
ATOM 1540 C CA . ILE A 1 188 ? 11.230 10.127 -26.908 1.00 92.94 188 ILE A CA 1
ATOM 1541 C C . ILE A 1 188 ? 12.623 9.964 -26.285 1.00 92.94 188 ILE A C 1
ATOM 1543 O O . ILE A 1 188 ? 13.626 10.239 -26.941 1.00 92.94 188 ILE A O 1
ATOM 1547 N N . LEU A 1 189 ? 12.698 9.480 -25.040 1.00 92.81 189 LEU A N 1
ATOM 1548 C CA . LEU A 1 189 ? 13.971 9.265 -24.348 1.00 92.81 189 LEU A CA 1
ATOM 1549 C C . LEU A 1 189 ? 14.842 8.219 -25.047 1.00 92.81 189 LEU A C 1
ATOM 1551 O O . LEU A 1 189 ? 16.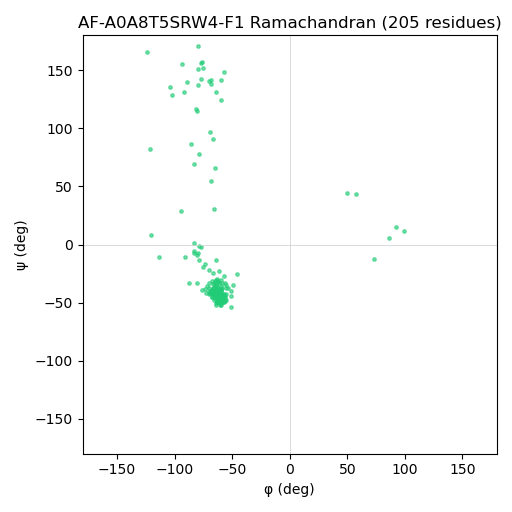046 8.424 -25.166 1.00 92.81 189 LEU A O 1
ATOM 1555 N N . HIS A 1 190 ? 14.255 7.118 -25.523 1.00 92.06 190 HIS A N 1
ATOM 1556 C CA . HIS A 1 190 ? 15.002 6.100 -26.259 1.00 92.06 190 HIS A CA 1
ATOM 1557 C C . HIS A 1 190 ? 15.645 6.693 -27.513 1.00 92.06 190 HIS A C 1
ATOM 1559 O O . HIS A 1 190 ? 16.850 6.551 -27.698 1.00 92.06 190 HIS A O 1
ATOM 1565 N N . ILE A 1 191 ? 14.868 7.410 -28.330 1.00 89.38 191 ILE A N 1
ATOM 1566 C CA . ILE A 1 191 ? 15.377 8.055 -29.547 1.00 89.38 191 ILE A CA 1
ATOM 1567 C C . ILE A 1 191 ? 16.480 9.064 -29.210 1.00 89.38 191 ILE A C 1
ATOM 1569 O O . ILE A 1 191 ? 17.523 9.062 -29.859 1.00 89.38 191 ILE A O 1
ATOM 1573 N N . ALA A 1 192 ? 16.291 9.884 -28.172 1.00 90.50 192 ALA A N 1
ATOM 1574 C CA . ALA A 1 192 ? 17.285 10.869 -27.755 1.00 90.50 192 ALA A CA 1
ATOM 1575 C C . ALA A 1 192 ? 18.626 10.218 -27.369 1.00 90.50 192 ALA A C 1
ATOM 1577 O O . ALA A 1 192 ? 19.680 10.673 -27.813 1.00 90.50 192 ALA A O 1
ATOM 1578 N N . ILE A 1 193 ? 18.592 9.128 -26.591 1.00 89.94 193 ILE A N 1
ATOM 1579 C CA . ILE A 1 193 ? 19.800 8.385 -26.199 1.00 89.94 193 ILE A CA 1
ATOM 1580 C C . ILE A 1 193 ? 20.464 7.748 -27.425 1.00 89.94 193 ILE A C 1
ATOM 1582 O O . ILE A 1 193 ? 21.678 7.861 -27.579 1.00 89.94 193 ILE A O 1
ATOM 1586 N N . VAL A 1 194 ? 19.690 7.128 -28.322 1.00 86.69 194 VAL A N 1
ATOM 1587 C CA . VAL A 1 194 ? 20.220 6.514 -29.552 1.00 86.69 194 VAL A CA 1
ATOM 1588 C C . VAL A 1 194 ? 20.953 7.546 -30.411 1.00 86.69 194 VAL A C 1
ATOM 1590 O O . VAL A 1 194 ? 22.090 7.303 -30.810 1.00 86.69 194 VAL A O 1
ATOM 1593 N N . ILE A 1 195 ? 20.349 8.717 -30.641 1.00 85.25 195 ILE A N 1
ATOM 1594 C CA . ILE A 1 195 ? 20.964 9.810 -31.411 1.00 85.25 195 ILE A CA 1
ATOM 1595 C C . ILE A 1 195 ? 22.244 10.306 -30.731 1.00 85.25 195 ILE A C 1
ATOM 1597 O O . ILE A 1 195 ? 23.255 10.508 -31.401 1.00 85.25 195 ILE A O 1
ATOM 1601 N N . MET A 1 196 ? 22.222 10.483 -29.406 1.00 86.50 196 MET A N 1
ATOM 1602 C CA . MET A 1 196 ? 23.388 10.928 -28.640 1.00 86.50 196 MET A CA 1
ATOM 1603 C C . MET A 1 196 ? 24.568 9.959 -28.796 1.00 86.50 196 MET A C 1
ATOM 1605 O O . MET A 1 196 ? 25.683 10.391 -29.087 1.00 86.50 196 MET A O 1
ATOM 1609 N N . VAL A 1 197 ? 24.322 8.653 -28.651 1.00 85.50 197 VAL A N 1
ATOM 1610 C CA . VAL A 1 197 ? 25.349 7.609 -28.797 1.00 85.50 197 VAL A CA 1
ATOM 1611 C C . VAL A 1 197 ? 25.881 7.566 -30.228 1.00 85.50 197 VAL A C 1
ATOM 1613 O O . VAL A 1 197 ? 27.092 7.558 -30.433 1.00 85.50 197 VAL A O 1
ATOM 1616 N N . GLN A 1 198 ? 25.001 7.597 -31.229 1.00 77.50 198 GLN A N 1
ATOM 1617 C CA . GLN A 1 198 ? 25.419 7.565 -32.632 1.00 77.50 198 GLN A CA 1
ATOM 1618 C C . GLN A 1 198 ? 26.223 8.808 -33.033 1.00 77.50 198 GLN A C 1
ATOM 1620 O O . GLN A 1 198 ? 27.222 8.683 -33.739 1.00 77.50 198 GLN A O 1
ATOM 1625 N N . SER A 1 199 ? 25.842 9.993 -32.549 1.00 78.75 199 SER A N 1
ATOM 1626 C CA . SER A 1 199 ? 26.592 11.236 -32.768 1.00 78.75 199 SER A CA 1
ATOM 1627 C C . SER A 1 199 ? 27.998 11.162 -32.164 1.00 78.75 199 SER A C 1
ATOM 1629 O O . SER A 1 199 ? 28.977 11.526 -32.816 1.00 78.75 199 SER A O 1
ATOM 1631 N N . PHE A 1 200 ? 28.122 10.611 -30.952 1.00 80.94 200 PHE A N 1
ATOM 1632 C CA . PHE A 1 200 ? 29.416 10.385 -30.310 1.00 80.94 200 PHE A CA 1
ATOM 1633 C C . PHE A 1 200 ? 30.332 9.483 -31.157 1.00 80.94 200 PHE A C 1
ATOM 1635 O O . PHE A 1 200 ? 31.472 9.858 -31.428 1.00 80.94 200 PHE A O 1
ATOM 1642 N N . PHE A 1 201 ? 29.825 8.350 -31.659 1.00 72.44 201 PHE A N 1
ATOM 1643 C CA . PHE A 1 201 ? 30.602 7.463 -32.537 1.00 72.44 201 PHE A CA 1
ATOM 1644 C C . PHE A 1 201 ? 30.929 8.085 -33.894 1.00 72.44 201 PHE A C 1
ATOM 1646 O O . PHE A 1 201 ? 32.063 7.973 -34.356 1.00 72.44 201 PHE A O 1
ATOM 1653 N N . SER A 1 202 ? 29.977 8.781 -34.521 1.00 67.69 202 SER A N 1
ATOM 1654 C CA . SER A 1 202 ? 30.226 9.448 -35.801 1.00 67.69 202 SER A CA 1
ATOM 1655 C C . SER A 1 202 ? 31.306 10.525 -35.697 1.00 67.69 202 SER A C 1
ATOM 1657 O O . SER A 1 202 ? 31.991 10.765 -36.689 1.00 67.69 202 SER A O 1
ATOM 1659 N N . ASN A 1 203 ? 31.443 11.189 -34.548 1.00 67.88 203 ASN A N 1
ATOM 1660 C CA . ASN A 1 203 ? 32.483 12.192 -34.327 1.00 67.88 203 ASN A CA 1
ATOM 1661 C C . ASN A 1 203 ? 33.840 11.560 -33.989 1.00 67.88 203 ASN A C 1
ATOM 1663 O O . ASN A 1 203 ? 34.859 12.093 -34.413 1.00 67.88 203 ASN A O 1
ATOM 1667 N N . LEU A 1 204 ? 33.862 10.419 -33.290 1.00 63.22 204 LEU A N 1
ATOM 1668 C CA . LEU A 1 204 ? 35.090 9.657 -33.026 1.00 63.22 204 LEU A CA 1
ATOM 1669 C C . LEU A 1 204 ? 35.735 9.102 -34.301 1.00 63.22 204 LEU A C 1
ATOM 1671 O O . LEU A 1 204 ? 36.950 9.104 -34.406 1.00 63.22 204 LEU A O 1
ATOM 1675 N N . ILE A 1 205 ? 34.934 8.635 -35.261 1.00 57.19 205 ILE A N 1
ATOM 1676 C CA . ILE A 1 205 ? 35.426 8.026 -36.513 1.00 57.19 205 ILE A CA 1
ATOM 1677 C C . ILE A 1 205 ? 35.958 9.077 -37.507 1.00 57.19 205 ILE A C 1
ATOM 1679 O O . ILE A 1 205 ? 36.692 8.744 -38.431 1.00 57.19 205 ILE A O 1
ATOM 1683 N N . LYS A 1 206 ? 35.572 10.350 -37.349 1.00 49.19 206 LYS A N 1
ATOM 1684 C CA . LYS A 1 206 ? 36.026 11.459 -38.208 1.00 49.19 206 LYS A CA 1
ATOM 1685 C C . LYS A 1 206 ? 37.387 12.047 -37.799 1.00 49.19 206 LYS A C 1
ATOM 1687 O O . LYS A 1 206 ? 37.875 12.918 -38.518 1.00 49.19 206 LYS A O 1
ATOM 1692 N N . PHE A 1 207 ? 37.944 11.622 -36.666 1.00 39.19 207 PHE A N 1
ATOM 1693 C CA . PHE A 1 207 ? 39.288 11.968 -36.189 1.00 39.19 207 PHE A CA 1
ATOM 1694 C C . PHE A 1 207 ? 40.283 10.871 -36.567 1.00 39.19 207 PHE A C 1
ATOM 1696 O O . PHE A 1 207 ? 41.442 11.232 -36.863 1.00 39.19 207 PHE A O 1
#

Secondary structure (DSSP, 8-state):
-BPP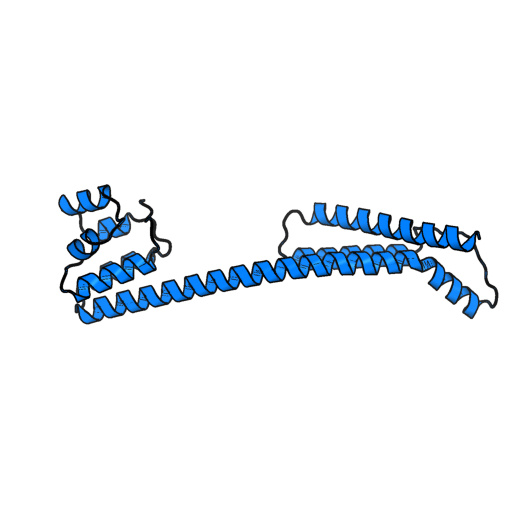SS-HHHHHHHHHHHHHTT--HHHHHHT-TT--HHHHHHHHTT--HHHHHHTB--SSTTHHHHHHHHTTS-HHHHHHHHHHHHHHHHHHHHHHHHHHHHHHHHHHHHHHHHHHHHHHHHHHHHTHHHHHHHHHHHHHSS--------TT-HHHHHHHHHHHHHHHHHHHHTT-S-HHHHHHHHHHHHHHHHHHHHHHHHHHTT-

Solvent-accessible surface area (backbone atoms only — not comparable to full-atom values): 11454 Å² total; per-residue (Å²): 116,48,74,63,88,65,56,70,36,54,54,31,42,53,37,25,54,32,39,73,74,70,40,54,72,62,57,19,57,70,68,44,87,73,59,58,65,71,57,53,49,43,44,75,74,67,50,55,63,68,62,55,56,62,42,42,56,55,97,58,66,68,54,52,56,51,56,65,66,36,77,86,49,57,69,70,58,38,32,51,52,30,43,53,50,20,51,52,47,46,55,49,52,52,52,50,50,53,50,51,52,53,48,53,52,49,47,53,51,50,54,51,53,45,52,52,52,43,49,53,42,19,48,54,33,26,48,41,65,58,58,53,46,54,50,42,32,74,74,68,73,46,78,72,78,69,79,74,83,52,82,78,37,71,65,30,50,50,36,51,50,52,43,50,52,53,47,49,52,54,41,60,75,58,71,52,81,66,55,68,64,54,49,53,52,51,53,54,51,34,52,52,44,22,52,52,45,38,50,53,52,60,56,61,74,75,108

Radius of gyration: 33.17 Å; Cα contacts (8 Å, |Δi|>4): 163; chains: 1; bounding box: 71×29×84 Å

Sequence (207 aa):
MYKLSFSDHILLQEIAQQIEKGENLERAIFSIEGFPEELLLRMQLGEEAIEILSSLELDYPTITNLFASTAQADTKDVVERLRSTSKLIRMREEALEERNDLLKIHRRRMRIIRYVTLITIAMIAGFSPLFSNFYSLISAGDFEFSFSFTIWSLLSFSFLIINCLNNYYLLKMSNETRMIFKMVVVFILHIAIVIMVQSFFSNLIKF

Mean predicted aligned error: 11.0 Å

Foldseek 3Di:
DAEFPDAPLVLLLQQLVVLVVVDDSLVSLVPDPRRDPVLNVVVVVPDDPLVSLCVYPHPDNCVSVLVVVCPPDDSVVNSVSSNVVSVVVVVVVVVVVVVVVVLVVVLVVLVVVLVVLLLVLLLVLLCVVVVVQVVCCVPPVDSPPVVCPPCPDPSSVVSLVVSLVVNLVSCVVNVHPPSVVVSVVSNVVSSVSSVVSNVVVVVVVVD

Nearest PDB structures (foldseek):
  8j05-assembly1_G  TM=2.120E-01  e=8.648E+00  Homo sapiens
  7t7t-assembly1_A  TM=1.840E-01  e=5.764E+00  Citrus unshiu
  8j03-assembly1_A  TM=1.869E-01  e=7.814E+00  Homo sapiens